Protein AF-A0A952H9Z5-F1 (afdb_monomer_lite)

Radius of gyration: 20.67 Å; chains: 1; bounding box: 43×43×56 Å

Foldseek 3Di:
DPPADPVNVVVVVVVVVVCCVVVVDPPVNVVVVVVVVVVVVVVDDDQPDPDDPPDDDDDPDDDDDDDPDDPVNLVSLLVPKDAAPLNVVLCQVAFLHEAEEEEEDEDDDPPDPPQDWALRNLCVVCVPPPLSVSVVVYHYDYDYPPDDLDDDDDPQGAYEYEYEQLVVDPSSVSSQVVCVVPYVHYAADYAYDADPVCPRHNMYSNHTHSSSSSSVSVSRNDHD

Secondary structure (DSSP, 8-state):
-----HHHHHHHHHHHHHHHHTTSS-HHHHHHHHHHHHHHHHHS---S------------SPPPSS----HHHHHHHHHT-EE-HHHHHHHHHHTTS--EEEEE-----TTS-----HHHHHHHH-TTSHHHHHHHTS-EEEE-TTS-S-----TT--EEEEESSGGG-HHHHHHHHHHHHH-S-EEEEE-S---TT-TT-SEE-S---HHHHHHHHHHHH---

Structure (mmCIF, N/CA/C/O backbone):
data_AF-A0A952H9Z5-F1
#
_entry.id   AF-A0A952H9Z5-F1
#
loop_
_atom_site.group_PDB
_atom_site.id
_atom_site.type_symbol
_atom_site.label_atom_id
_atom_site.label_alt_id
_atom_site.label_comp_id
_atom_site.label_asym_id
_atom_site.label_entity_id
_atom_site.label_seq_id
_atom_site.pdbx_PDB_ins_code
_atom_site.Cartn_x
_atom_site.Cartn_y
_atom_site.Cartn_z
_atom_site.occupancy
_atom_site.B_iso_or_equiv
_atom_site.auth_seq_id
_atom_site.auth_comp_id
_atom_site.auth_asym_id
_atom_site.auth_atom_id
_atom_site.pdbx_PDB_model_num
ATOM 1 N N . GLY A 1 1 ? 12.395 6.171 -13.578 1.00 42.59 1 GLY A N 1
ATOM 2 C CA . GLY A 1 1 ? 13.050 5.310 -14.578 1.00 42.59 1 GLY A CA 1
ATOM 3 C C . GLY A 1 1 ? 13.867 4.270 -13.851 1.00 42.59 1 GLY A C 1
ATOM 4 O O . GLY A 1 1 ? 14.106 4.437 -12.664 1.00 42.59 1 GLY A O 1
ATOM 5 N N . THR A 1 2 ? 14.256 3.186 -14.515 1.00 39.19 2 THR A N 1
ATOM 6 C CA . THR A 1 2 ? 15.362 2.355 -14.020 1.00 39.19 2 THR A CA 1
ATOM 7 C C . THR A 1 2 ? 16.602 3.246 -14.053 1.00 39.19 2 THR A C 1
ATOM 9 O O . THR A 1 2 ? 16.907 3.723 -15.143 1.00 39.19 2 THR A O 1
ATOM 12 N N . ASP A 1 3 ? 17.238 3.536 -12.915 1.00 45.31 3 ASP A N 1
ATOM 13 C CA . ASP A 1 3 ? 18.471 4.346 -12.797 1.00 45.31 3 ASP A CA 1
ATOM 14 C C . ASP A 1 3 ? 19.661 3.674 -13.512 1.00 45.31 3 ASP A C 1
ATOM 16 O O . ASP A 1 3 ? 20.659 3.301 -12.903 1.00 45.31 3 ASP A O 1
ATOM 20 N N . ASN A 1 4 ? 19.534 3.447 -14.817 1.00 59.84 4 ASN A N 1
ATOM 21 C CA . ASN A 1 4 ? 20.576 2.881 -15.646 1.00 59.84 4 ASN A CA 1
ATOM 22 C C . ASN A 1 4 ? 21.388 4.031 -16.231 1.00 59.84 4 ASN A C 1
ATOM 24 O O . ASN A 1 4 ? 20.836 4.895 -16.910 1.00 59.84 4 ASN A O 1
ATOM 28 N N . THR A 1 5 ? 22.693 4.018 -15.988 1.00 69.12 5 THR A N 1
ATOM 29 C CA . THR A 1 5 ? 23.634 4.932 -16.636 1.00 69.12 5 THR A CA 1
ATOM 30 C C . THR A 1 5 ? 23.743 4.622 -18.133 1.00 69.12 5 THR A C 1
ATOM 32 O O . THR A 1 5 ? 23.446 3.505 -18.573 1.00 69.12 5 THR A O 1
ATOM 35 N N . ASP A 1 6 ? 24.229 5.577 -18.928 1.00 68.94 6 ASP A N 1
ATOM 36 C CA . ASP A 1 6 ? 24.459 5.385 -20.370 1.00 68.94 6 ASP A CA 1
ATOM 37 C C . ASP A 1 6 ? 25.376 4.185 -20.659 1.00 68.94 6 ASP A C 1
ATOM 39 O O . ASP A 1 6 ? 25.179 3.443 -21.621 1.00 68.94 6 ASP A O 1
ATOM 43 N N . GLU A 1 7 ? 26.336 3.920 -19.771 1.00 65.75 7 GLU A N 1
ATOM 44 C CA . GLU A 1 7 ? 27.219 2.753 -19.854 1.00 65.75 7 GLU A CA 1
ATOM 45 C C . GLU A 1 7 ? 26.470 1.430 -19.624 1.00 65.75 7 GLU A C 1
ATOM 47 O O . GLU A 1 7 ? 26.742 0.421 -20.287 1.00 65.75 7 GLU A O 1
ATOM 52 N N . GLN A 1 8 ? 25.496 1.413 -18.712 1.00 64.81 8 GLN A N 1
ATOM 53 C CA . GLN A 1 8 ? 24.655 0.241 -18.461 1.00 6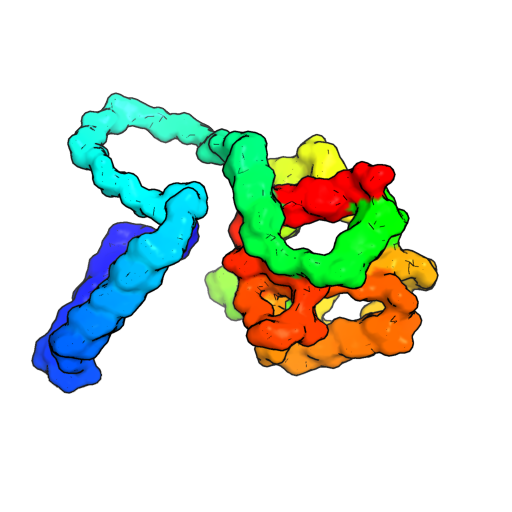4.81 8 GLN A CA 1
ATOM 54 C C . GLN A 1 8 ? 23.697 -0.012 -19.630 1.00 64.81 8 GLN A C 1
ATOM 56 O O . GLN A 1 8 ? 23.519 -1.164 -20.034 1.00 64.81 8 GLN A O 1
ATOM 61 N N . LEU A 1 9 ? 23.146 1.045 -20.232 1.00 73.81 9 LEU A N 1
ATOM 62 C CA . LEU A 1 9 ? 22.348 0.950 -21.458 1.00 73.81 9 LEU A CA 1
ATOM 63 C C . LEU A 1 9 ? 23.183 0.420 -22.630 1.00 73.81 9 LEU A C 1
ATOM 65 O O . LEU A 1 9 ? 22.788 -0.562 -23.261 1.00 73.81 9 LEU A O 1
ATOM 69 N N . ALA A 1 10 ? 24.384 0.961 -22.844 1.00 77.56 10 ALA A N 1
ATOM 70 C CA . ALA A 1 10 ? 25.308 0.472 -23.866 1.00 77.56 10 ALA A CA 1
ATOM 71 C C . ALA A 1 10 ? 25.688 -1.003 -23.642 1.00 77.56 10 ALA A C 1
ATOM 73 O O . ALA A 1 10 ? 25.819 -1.781 -24.589 1.00 77.56 10 ALA A O 1
ATOM 74 N N . THR A 1 11 ? 25.822 -1.431 -22.384 1.00 80.50 11 THR A N 1
ATOM 75 C CA . THR A 1 11 ? 26.085 -2.837 -22.041 1.00 80.50 11 THR A CA 1
ATOM 76 C C . THR A 1 11 ? 24.925 -3.747 -22.454 1.00 80.50 11 THR A C 1
ATOM 78 O O . THR A 1 11 ? 25.150 -4.818 -23.027 1.00 80.50 11 THR A O 1
ATOM 81 N N . ILE A 1 12 ? 23.684 -3.319 -22.213 1.00 82.69 12 ILE A N 1
ATOM 82 C CA . ILE A 1 12 ? 22.478 -4.055 -22.614 1.00 82.69 12 ILE A CA 1
ATOM 83 C C . ILE A 1 12 ? 22.383 -4.143 -24.144 1.00 82.69 12 ILE A C 1
ATOM 85 O O . ILE A 1 12 ? 22.159 -5.230 -24.684 1.00 82.69 12 ILE A O 1
ATOM 89 N N . GLU A 1 13 ? 22.605 -3.035 -24.853 1.00 85.06 13 GLU A N 1
ATOM 90 C CA . GLU A 1 13 ? 22.594 -2.997 -26.320 1.00 85.06 13 GLU A CA 1
ATOM 91 C C . GLU A 1 13 ? 23.645 -3.934 -26.924 1.00 85.06 13 GLU A C 1
ATOM 93 O O . GLU A 1 13 ? 23.333 -4.762 -27.788 1.00 85.06 13 GLU A O 1
ATOM 98 N N . ASN A 1 14 ? 24.873 -3.882 -26.402 1.00 87.44 14 ASN A N 1
ATOM 99 C CA . ASN A 1 14 ? 25.966 -4.752 -26.828 1.00 87.44 14 ASN A CA 1
ATOM 100 C C . ASN A 1 14 ? 25.656 -6.234 -26.576 1.00 87.44 14 ASN A C 1
ATOM 102 O O . ASN A 1 14 ? 25.938 -7.084 -27.427 1.00 87.44 14 ASN A O 1
ATOM 106 N N . ALA A 1 15 ? 25.029 -6.567 -25.445 1.00 88.38 15 ALA A N 1
ATOM 107 C CA . ALA A 1 15 ? 24.626 -7.937 -25.138 1.00 88.38 15 ALA A CA 1
ATOM 108 C C . ALA A 1 15 ? 23.565 -8.466 -26.122 1.00 88.38 15 ALA A C 1
ATOM 110 O O . ALA A 1 15 ? 23.645 -9.621 -26.564 1.00 88.38 15 ALA A O 1
ATOM 111 N N . ILE A 1 16 ? 22.601 -7.626 -26.514 1.00 85.12 16 ILE A N 1
ATOM 112 C CA . ILE A 1 16 ? 21.580 -7.965 -27.516 1.00 85.12 16 ILE A CA 1
ATOM 113 C C . ILE A 1 16 ? 22.226 -8.148 -28.896 1.00 85.12 16 ILE A C 1
ATOM 115 O O . ILE A 1 16 ? 21.967 -9.155 -29.563 1.00 85.12 16 ILE A O 1
ATOM 119 N N . ALA A 1 17 ? 23.116 -7.239 -29.302 1.00 88.31 17 ALA A N 1
ATOM 120 C CA . ALA A 1 17 ? 23.852 -7.341 -30.561 1.00 88.31 17 ALA A CA 1
ATOM 121 C C . ALA A 1 17 ? 24.690 -8.631 -30.625 1.00 88.31 17 ALA A C 1
ATOM 123 O O . ALA A 1 17 ? 24.632 -9.373 -31.609 1.00 88.31 17 ALA A O 1
ATOM 124 N N . ALA A 1 18 ? 25.393 -8.976 -29.544 1.00 87.50 18 ALA A N 1
ATOM 125 C CA . ALA A 1 18 ? 26.156 -10.217 -29.446 1.00 87.50 18 ALA A CA 1
ATOM 126 C C . ALA A 1 18 ? 25.260 -11.470 -29.512 1.00 87.50 18 ALA A C 1
ATOM 128 O O . ALA A 1 18 ? 25.633 -12.476 -30.127 1.00 87.50 18 ALA A O 1
ATOM 129 N N . ALA A 1 19 ? 24.064 -11.439 -28.915 1.00 86.50 19 ALA A N 1
ATOM 130 C CA . ALA A 1 19 ? 23.095 -12.535 -28.995 1.00 86.50 19 ALA A CA 1
ATOM 131 C C . ALA A 1 19 ? 22.555 -12.748 -30.419 1.00 86.50 19 ALA A C 1
ATOM 133 O O . ALA A 1 19 ? 22.334 -13.894 -30.823 1.00 86.50 19 ALA A O 1
ATOM 134 N N . ILE A 1 20 ? 22.403 -11.668 -31.189 1.00 89.81 20 ILE A N 1
ATOM 135 C CA . ILE A 1 20 ? 22.019 -11.721 -32.603 1.00 89.81 20 ILE A CA 1
ATOM 136 C C . ILE A 1 20 ? 23.153 -12.300 -33.452 1.00 89.81 20 ILE A C 1
ATOM 138 O O . ILE A 1 20 ? 22.939 -13.265 -34.188 1.00 89.81 20 ILE A O 1
ATOM 142 N N . THR A 1 21 ? 24.371 -11.775 -33.304 1.00 90.38 21 THR A N 1
ATOM 143 C CA . THR A 1 21 ? 25.551 -12.243 -34.051 1.00 90.38 21 THR A CA 1
ATOM 144 C C . THR A 1 21 ? 25.839 -13.721 -33.784 1.00 90.38 21 THR A C 1
ATOM 146 O O . THR A 1 21 ? 26.117 -14.482 -34.708 1.00 90.38 21 THR A O 1
ATOM 149 N N . SER A 1 22 ? 25.686 -14.162 -32.532 1.00 89.25 22 SER A N 1
ATOM 150 C CA . SER A 1 22 ? 25.839 -15.572 -32.138 1.00 89.25 22 SER A CA 1
ATOM 151 C C . SER A 1 22 ? 24.618 -16.455 -32.437 1.00 89.25 22 SER A C 1
ATOM 153 O O . SER A 1 22 ? 24.604 -17.620 -32.048 1.00 89.25 22 SER A O 1
ATOM 155 N N . ARG A 1 23 ? 23.591 -15.930 -33.124 1.00 88.56 23 ARG A N 1
ATOM 156 C CA . ARG A 1 23 ? 22.342 -16.627 -33.501 1.00 88.56 23 ARG A CA 1
ATOM 157 C C . ARG A 1 23 ? 21.538 -17.223 -32.339 1.00 88.56 23 ARG A C 1
ATOM 159 O O . ARG A 1 23 ? 20.622 -18.009 -32.571 1.00 88.56 23 ARG A O 1
ATOM 166 N N . ARG A 1 24 ? 21.818 -16.823 -31.097 1.00 88.88 24 ARG A N 1
ATOM 167 C CA . ARG A 1 24 ? 21.004 -17.177 -29.921 1.00 88.88 24 ARG A CA 1
ATOM 168 C C . ARG A 1 24 ? 19.688 -16.402 -29.884 1.00 88.88 24 ARG A C 1
ATOM 170 O O . ARG A 1 24 ? 18.735 -16.847 -29.253 1.00 88.88 24 ARG A O 1
ATOM 177 N N . LEU A 1 25 ? 19.627 -15.262 -30.575 1.00 84.06 25 LEU A N 1
ATOM 178 C CA . LEU A 1 25 ? 18.434 -14.437 -30.719 1.00 84.06 25 LEU A CA 1
ATOM 179 C C . LEU A 1 25 ? 18.209 -14.087 -32.192 1.00 84.06 25 LEU A C 1
ATOM 181 O O . LEU A 1 25 ? 19.064 -13.485 -32.835 1.00 84.06 25 LEU A O 1
ATOM 185 N N . ALA A 1 26 ? 17.052 -14.451 -32.745 1.00 89.88 26 ALA A N 1
ATOM 186 C CA . ALA A 1 26 ? 16.727 -14.093 -34.123 1.00 89.88 26 ALA A CA 1
ATOM 187 C C . ALA A 1 26 ? 16.406 -12.584 -34.235 1.00 89.88 26 ALA A C 1
ATOM 189 O O . ALA A 1 26 ? 15.594 -12.092 -33.447 1.00 89.88 26 ALA A O 1
ATOM 190 N N . PRO A 1 27 ? 16.919 -11.856 -35.247 1.00 83.75 27 PRO A N 1
ATOM 191 C CA . PRO A 1 27 ? 16.600 -10.436 -35.452 1.00 83.75 27 PRO A CA 1
ATOM 192 C C . PRO A 1 27 ? 15.091 -10.155 -35.519 1.00 83.75 27 PRO A C 1
ATOM 194 O O . PRO A 1 27 ? 14.588 -9.211 -34.911 1.00 83.75 27 PRO A O 1
ATOM 197 N N . ALA A 1 28 ? 14.340 -11.040 -36.184 1.00 85.38 28 ALA A N 1
ATOM 198 C CA . ALA A 1 28 ? 12.887 -10.937 -36.310 1.00 85.38 28 ALA A CA 1
ATOM 199 C C . ALA A 1 28 ? 12.157 -10.980 -34.953 1.00 85.38 28 ALA A C 1
ATOM 201 O O . ALA A 1 28 ? 11.100 -10.371 -34.796 1.00 85.38 28 ALA A O 1
ATOM 202 N N . ARG A 1 29 ? 12.724 -11.661 -33.946 1.00 86.38 29 ARG A N 1
ATOM 203 C CA . ARG A 1 29 ? 12.153 -11.727 -32.592 1.00 86.38 29 ARG A CA 1
ATOM 204 C C . ARG A 1 29 ? 12.272 -10.398 -31.852 1.00 86.38 29 ARG A C 1
ATOM 206 O O . ARG A 1 29 ? 11.335 -10.053 -31.133 1.00 86.38 29 ARG A O 1
ATOM 213 N N . VAL A 1 30 ? 13.371 -9.670 -32.052 1.00 87.12 30 VAL A N 1
ATOM 214 C CA . VAL A 1 30 ? 13.581 -8.326 -31.488 1.00 87.12 30 VAL A CA 1
ATOM 215 C C . VAL A 1 30 ? 12.659 -7.322 -32.170 1.00 87.12 30 VAL A C 1
ATOM 217 O O . VAL A 1 30 ? 11.939 -6.604 -31.484 1.00 87.12 30 VAL A O 1
ATOM 220 N N . ALA A 1 31 ? 12.581 -7.350 -33.504 1.00 82.94 31 ALA A N 1
ATOM 221 C CA . ALA A 1 31 ? 11.676 -6.487 -34.263 1.00 82.94 31 ALA A CA 1
ATOM 222 C C . ALA A 1 31 ? 10.206 -6.688 -33.852 1.00 82.94 31 ALA A C 1
ATOM 224 O O . ALA A 1 31 ? 9.510 -5.723 -33.552 1.00 82.94 31 ALA A O 1
ATOM 225 N N . ALA A 1 32 ? 9.749 -7.939 -33.736 1.00 78.62 32 ALA A N 1
ATOM 226 C CA . ALA A 1 32 ? 8.389 -8.242 -33.287 1.00 78.62 32 ALA A CA 1
ATOM 227 C C . ALA A 1 32 ? 8.121 -7.793 -31.839 1.00 78.62 32 ALA A C 1
ATOM 229 O O . ALA A 1 32 ? 7.011 -7.368 -31.512 1.00 78.62 32 ALA A O 1
ATOM 230 N N . ALA A 1 33 ? 9.114 -7.885 -30.948 1.00 79.38 33 ALA A N 1
ATOM 231 C CA . ALA A 1 33 ? 8.995 -7.349 -29.595 1.00 79.38 33 ALA A CA 1
ATOM 232 C C . ALA A 1 33 ? 8.869 -5.817 -29.614 1.00 79.38 33 ALA A C 1
ATOM 234 O O . ALA A 1 33 ? 7.929 -5.295 -29.017 1.00 79.38 33 ALA A O 1
ATOM 235 N N . ALA A 1 34 ? 9.728 -5.126 -30.368 1.00 83.62 34 ALA A N 1
ATOM 236 C CA . ALA A 1 34 ? 9.687 -3.675 -30.527 1.00 83.62 34 ALA A CA 1
ATOM 237 C C . ALA A 1 34 ? 8.346 -3.197 -31.102 1.00 83.62 34 ALA A C 1
ATOM 239 O O . ALA A 1 34 ? 7.742 -2.275 -30.561 1.00 83.62 34 ALA A O 1
ATOM 240 N N . THR A 1 35 ? 7.818 -3.864 -32.136 1.00 85.88 35 THR A N 1
ATOM 241 C CA . THR A 1 35 ? 6.497 -3.543 -32.695 1.00 85.88 35 THR A CA 1
ATOM 242 C C . THR A 1 35 ? 5.395 -3.659 -31.647 1.00 85.88 35 THR A C 1
ATOM 244 O O . THR A 1 35 ? 4.585 -2.748 -31.530 1.00 85.88 35 THR A O 1
ATOM 247 N N . ARG A 1 36 ? 5.366 -4.736 -30.850 1.00 82.12 36 ARG A N 1
ATOM 248 C CA . ARG A 1 36 ? 4.344 -4.904 -29.802 1.00 82.12 36 ARG A CA 1
ATOM 249 C C . ARG A 1 36 ? 4.432 -3.819 -28.730 1.00 82.12 36 ARG A C 1
ATOM 251 O O . ARG A 1 36 ? 3.396 -3.293 -28.340 1.00 82.12 36 ARG A O 1
ATOM 258 N N . VAL A 1 37 ? 5.643 -3.460 -28.299 1.00 77.69 37 VAL A N 1
ATOM 259 C CA . VAL A 1 37 ? 5.865 -2.383 -27.318 1.00 77.69 37 VAL A CA 1
ATOM 260 C C . VAL A 1 37 ? 5.422 -1.033 -27.881 1.00 77.69 37 VAL A C 1
ATOM 262 O O . VAL A 1 37 ? 4.702 -0.304 -27.210 1.00 77.69 37 VAL A O 1
ATOM 265 N N . LEU A 1 38 ? 5.772 -0.721 -29.131 1.00 77.25 38 LEU A N 1
ATOM 266 C CA . LEU A 1 38 ? 5.350 0.518 -29.789 1.00 77.25 38 LEU A CA 1
ATOM 267 C C . LEU A 1 38 ? 3.833 0.576 -29.999 1.00 77.25 38 LEU A C 1
ATOM 269 O O . LEU A 1 38 ? 3.233 1.633 -29.825 1.00 77.25 38 LEU A O 1
ATOM 273 N N . THR A 1 39 ? 3.198 -0.541 -30.354 1.00 80.56 39 THR A N 1
ATOM 274 C CA . THR A 1 39 ? 1.737 -0.628 -30.465 1.00 80.56 39 THR A CA 1
ATOM 275 C C . THR A 1 39 ? 1.066 -0.415 -29.112 1.00 80.56 39 THR A C 1
ATOM 277 O O . THR A 1 39 ? 0.111 0.352 -29.036 1.00 80.56 39 THR A O 1
ATOM 280 N N . LEU A 1 40 ? 1.589 -1.027 -28.045 1.00 76.31 40 LEU A N 1
ATOM 281 C CA . LEU A 1 40 ? 1.095 -0.815 -26.686 1.00 76.31 40 LEU A CA 1
ATOM 282 C C . LEU A 1 40 ? 1.242 0.655 -26.274 1.00 76.31 40 LEU A C 1
ATOM 284 O O . LEU A 1 40 ? 0.257 1.270 -25.876 1.00 76.31 40 LEU A O 1
ATOM 288 N N . ALA A 1 41 ? 2.425 1.244 -26.464 1.00 68.44 41 ALA A N 1
ATOM 289 C CA . ALA A 1 41 ? 2.694 2.648 -26.155 1.00 68.44 41 ALA A CA 1
ATOM 290 C C . ALA A 1 41 ? 1.744 3.607 -26.892 1.00 68.44 41 ALA A C 1
ATOM 292 O O . ALA A 1 41 ? 1.303 4.594 -26.319 1.00 68.44 41 ALA A O 1
ATOM 293 N N . ARG A 1 42 ? 1.380 3.298 -28.144 1.00 78.00 42 ARG A N 1
ATOM 294 C CA . ARG A 1 42 ? 0.405 4.077 -28.931 1.00 78.00 42 ARG A CA 1
ATOM 295 C C . ARG A 1 42 ? -1.046 3.881 -28.486 1.00 78.00 42 ARG A C 1
ATOM 297 O O . ARG A 1 42 ? -1.873 4.740 -28.766 1.00 78.00 42 ARG A O 1
ATOM 304 N N . SER A 1 43 ? -1.366 2.746 -27.866 1.00 69.06 43 SER A N 1
ATOM 305 C CA . SER A 1 43 ? -2.718 2.432 -27.382 1.00 69.06 43 SER A CA 1
ATOM 306 C C . SER A 1 43 ? -3.019 3.005 -25.995 1.00 69.06 43 SER A C 1
ATOM 308 O O . SER A 1 43 ? -4.182 3.091 -25.608 1.00 69.06 43 SER A O 1
ATOM 310 N N . LEU A 1 44 ? -1.982 3.405 -25.258 1.00 69.62 44 LEU A N 1
ATOM 311 C CA . LEU A 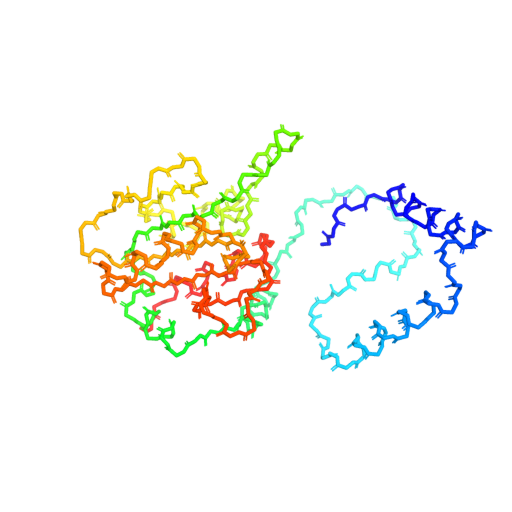1 44 ? -2.105 4.051 -23.960 1.00 69.62 44 LEU A CA 1
ATOM 312 C C . LEU A 1 44 ? -2.331 5.554 -24.167 1.00 69.62 44 LEU A C 1
ATOM 314 O O . LEU A 1 44 ? -1.649 6.196 -24.964 1.00 69.62 44 LEU A O 1
ATOM 318 N N . THR A 1 45 ? -3.295 6.133 -23.448 1.00 52.00 45 THR A N 1
ATOM 319 C CA . THR A 1 45 ? -3.400 7.594 -23.320 1.00 52.00 45 THR A CA 1
ATOM 320 C C . THR A 1 45 ? -2.096 8.102 -22.699 1.00 52.00 45 THR A C 1
ATOM 322 O O . THR A 1 45 ? -1.633 7.453 -21.762 1.00 52.00 45 THR A O 1
ATOM 325 N N . PRO A 1 46 ? -1.480 9.201 -23.181 1.00 47.53 46 PRO A N 1
ATOM 326 C CA . PRO A 1 46 ? -0.243 9.710 -22.599 1.00 47.53 46 PRO A CA 1
ATOM 327 C C . PRO A 1 46 ? -0.463 10.064 -21.125 1.00 47.53 46 PRO A C 1
ATOM 329 O O . PRO A 1 46 ? -0.979 11.122 -20.777 1.00 47.53 46 PRO A O 1
ATOM 332 N N . THR A 1 47 ? -0.105 9.127 -20.256 1.00 45.25 47 THR A N 1
ATOM 333 C CA . THR A 1 47 ? 0.175 9.344 -18.845 1.00 45.25 47 THR A CA 1
ATOM 334 C C . THR A 1 47 ? 1.564 9.948 -18.733 1.00 45.25 47 THR A C 1
ATOM 336 O O . THR A 1 47 ? 2.445 9.626 -19.530 1.00 45.25 47 THR A O 1
ATOM 339 N N . ILE A 1 48 ? 1.702 10.851 -17.766 1.00 44.41 48 ILE A N 1
ATOM 340 C CA . ILE A 1 48 ? 2.839 11.743 -17.533 1.00 44.41 48 ILE A CA 1
ATOM 341 C C . ILE A 1 48 ? 4.177 11.074 -17.866 1.00 44.41 48 ILE A C 1
ATOM 343 O O . ILE A 1 48 ? 4.568 10.077 -17.264 1.00 44.41 48 ILE A O 1
ATOM 347 N N . ASP A 1 49 ? 4.794 11.658 -18.890 1.00 39.97 49 ASP A N 1
ATOM 348 C CA . ASP A 1 49 ? 6.181 11.588 -19.327 1.00 39.97 49 ASP A CA 1
ATOM 349 C C . ASP A 1 49 ? 6.917 10.249 -19.134 1.00 39.97 49 ASP A C 1
ATOM 351 O O . ASP A 1 49 ? 7.645 10.004 -18.171 1.00 39.97 49 ASP A O 1
ATOM 355 N N . SER A 1 50 ? 6.810 9.389 -20.149 1.00 37.03 50 SER A N 1
ATOM 356 C CA . SER A 1 50 ? 7.940 8.529 -20.502 1.00 37.03 50 SER A CA 1
ATOM 357 C C . SER A 1 50 ? 9.059 9.443 -20.990 1.00 37.03 50 SER A C 1
ATOM 359 O O . SER A 1 50 ? 9.092 9.759 -22.176 1.00 37.03 50 SER A O 1
ATOM 361 N N . SER A 1 51 ? 9.915 9.882 -20.064 1.00 38.06 51 SER A N 1
ATOM 362 C CA . SER A 1 51 ? 11.042 10.792 -20.279 1.00 38.06 51 SER A CA 1
ATOM 363 C C . SER A 1 51 ? 11.771 10.499 -21.593 1.00 38.06 51 SER A C 1
ATOM 365 O O . SER A 1 51 ? 12.632 9.617 -21.669 1.00 38.06 51 SER A O 1
ATOM 367 N N . LYS A 1 52 ? 11.408 11.245 -22.636 1.00 33.03 52 LYS A N 1
ATOM 368 C CA . LYS A 1 52 ? 12.221 11.424 -23.829 1.00 33.03 52 LYS A CA 1
ATOM 369 C C . LYS A 1 52 ? 13.051 12.673 -23.607 1.00 33.03 52 LYS A C 1
ATOM 371 O O . LYS A 1 52 ? 12.576 13.783 -23.825 1.00 33.03 52 LYS A O 1
ATOM 376 N N . SER A 1 53 ? 14.293 12.477 -23.198 1.00 33.34 53 SER A N 1
ATOM 377 C CA . SER A 1 53 ? 15.327 13.499 -23.313 1.00 33.34 53 SER A CA 1
ATOM 378 C C . SER A 1 53 ? 15.759 13.580 -24.780 1.00 33.34 53 SER A C 1
ATOM 380 O O . SER A 1 53 ? 16.806 13.066 -25.146 1.00 33.34 53 SER A O 1
ATOM 382 N N . ASP A 1 54 ? 14.927 14.176 -25.631 1.00 32.00 54 ASP A N 1
ATOM 383 C CA . ASP A 1 54 ? 15.330 14.603 -26.974 1.00 32.00 54 ASP A CA 1
ATOM 384 C C . ASP A 1 54 ? 15.465 16.130 -26.968 1.00 32.00 54 ASP A C 1
ATOM 386 O O . ASP A 1 54 ? 14.529 16.848 -27.313 1.00 32.00 54 ASP A O 1
ATOM 390 N N . SER A 1 55 ? 16.640 16.627 -26.576 1.00 31.38 55 SER A N 1
ATOM 391 C CA . SER A 1 55 ? 17.205 17.850 -27.159 1.00 31.38 55 SER A CA 1
ATOM 392 C C . SER A 1 55 ? 18.685 17.991 -26.800 1.00 31.38 55 SER A C 1
ATOM 394 O O . SER A 1 55 ? 19.038 18.417 -25.701 1.00 31.38 55 SER A O 1
ATOM 396 N N . ASP A 1 56 ? 19.532 17.669 -27.777 1.00 33.00 56 ASP A N 1
ATOM 397 C CA . ASP A 1 56 ? 20.912 18.133 -27.908 1.00 33.00 56 ASP A CA 1
ATOM 398 C C . ASP A 1 56 ? 20.976 19.664 -27.775 1.00 33.00 56 ASP A C 1
ATOM 400 O O . ASP A 1 56 ? 20.644 20.401 -28.706 1.00 33.00 56 ASP A O 1
ATOM 404 N N . THR A 1 57 ? 21.424 20.176 -26.629 1.00 27.92 57 THR A N 1
ATOM 405 C CA . THR A 1 57 ? 22.129 21.466 -26.546 1.00 27.92 57 THR A CA 1
ATOM 406 C C . THR A 1 57 ? 22.995 21.474 -25.281 1.00 27.92 57 THR A C 1
ATOM 408 O O . THR A 1 57 ? 22.449 21.307 -24.190 1.00 27.92 57 THR A O 1
ATOM 411 N N . PRO A 1 58 ? 24.324 21.676 -25.359 1.00 29.72 58 PRO A N 1
ATOM 412 C CA . PRO A 1 58 ? 25.151 21.788 -24.163 1.00 29.72 58 PRO A CA 1
ATOM 413 C C . PRO A 1 58 ? 24.855 23.130 -23.486 1.00 29.72 58 PRO A C 1
ATOM 415 O O . PRO A 1 58 ? 25.255 24.182 -23.983 1.00 29.72 58 PRO A O 1
ATOM 418 N N . SER A 1 59 ? 24.130 23.109 -22.367 1.00 30.12 59 SER A N 1
ATOM 419 C CA . SER A 1 59 ? 24.048 24.263 -21.474 1.00 30.12 59 SER A CA 1
ATOM 420 C C . SER A 1 59 ? 25.045 24.062 -20.340 1.00 30.12 59 SER A C 1
ATOM 422 O O . SER A 1 59 ? 24.811 23.316 -19.394 1.00 30.12 59 SER A O 1
ATOM 424 N N . GLU A 1 60 ? 26.193 24.723 -20.472 1.00 3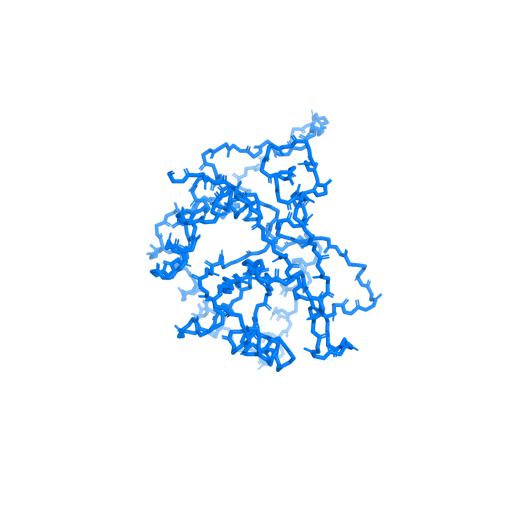2.16 60 GLU A N 1
ATOM 425 C CA . GLU A 1 60 ? 27.072 25.037 -19.354 1.00 32.16 60 GLU A CA 1
ATOM 426 C C . GLU A 1 60 ? 26.308 25.964 -18.402 1.00 32.16 60 GLU A C 1
ATOM 428 O O . GLU A 1 60 ? 26.245 27.166 -18.638 1.00 32.16 60 GLU A O 1
ATOM 433 N N . ASN A 1 61 ? 25.669 25.411 -17.370 1.00 33.41 61 ASN A N 1
ATOM 434 C CA . ASN A 1 61 ? 25.405 26.083 -16.097 1.00 33.41 61 ASN A CA 1
ATOM 435 C C . ASN A 1 61 ? 24.899 25.062 -15.074 1.00 33.41 61 ASN A C 1
ATOM 437 O O . ASN A 1 61 ? 24.075 24.207 -15.383 1.00 33.41 61 ASN A O 1
ATOM 441 N N . GLY A 1 62 ? 25.463 25.141 -13.868 1.00 31.52 62 GLY A N 1
ATOM 442 C CA . GLY A 1 62 ? 25.343 24.150 -12.804 1.00 31.52 62 GLY A CA 1
ATOM 443 C C . GLY A 1 62 ? 23.914 23.725 -12.467 1.00 31.52 62 GLY A C 1
ATOM 444 O O . GLY A 1 62 ? 22.979 24.521 -12.481 1.00 31.52 62 GLY A O 1
ATOM 445 N N . LEU A 1 63 ? 23.798 22.441 -12.136 1.00 30.70 63 LEU A N 1
ATOM 446 C CA . LEU A 1 63 ? 22.597 21.778 -11.637 1.00 30.70 63 LEU A CA 1
ATOM 447 C C . LEU A 1 63 ? 21.988 22.554 -10.453 1.00 30.70 63 LEU A C 1
ATOM 449 O O . LEU A 1 63 ? 22.685 22.733 -9.450 1.00 30.70 63 LEU A O 1
ATOM 453 N N . PRO A 1 64 ? 20.703 22.946 -10.501 1.00 35.69 64 PRO A N 1
ATOM 454 C CA . PRO A 1 64 ? 19.925 23.177 -9.302 1.00 35.69 64 PRO A CA 1
ATOM 455 C C . PRO A 1 64 ? 19.209 21.892 -8.857 1.00 35.69 64 PRO A C 1
ATOM 457 O O . PRO A 1 64 ? 18.785 21.064 -9.662 1.00 35.69 64 PRO A O 1
ATOM 460 N N . GLU A 1 65 ? 19.134 21.799 -7.536 1.00 39.41 65 GLU A N 1
ATOM 461 C CA . GLU A 1 65 ? 18.329 20.979 -6.630 1.00 39.41 65 GLU A CA 1
ATOM 462 C C . GLU A 1 65 ? 17.022 20.368 -7.170 1.00 39.41 65 GLU A C 1
ATOM 464 O O . GLU A 1 65 ? 16.289 20.983 -7.937 1.00 39.41 65 GLU A O 1
ATOM 469 N N . GLU A 1 66 ? 16.744 19.156 -6.666 1.00 40.00 66 GLU A N 1
ATOM 470 C CA . GLU A 1 66 ? 15.427 18.535 -6.461 1.00 40.00 66 GLU A CA 1
ATOM 471 C C . GLU A 1 66 ? 14.350 18.856 -7.504 1.00 40.00 66 GLU A C 1
ATOM 473 O O . GLU A 1 66 ? 13.682 19.885 -7.453 1.00 40.00 66 GLU A O 1
ATOM 478 N N . ALA A 1 67 ? 14.110 17.903 -8.411 1.00 42.25 67 ALA A N 1
ATOM 479 C CA . ALA A 1 67 ? 12.965 17.925 -9.311 1.00 42.25 67 ALA A CA 1
ATOM 480 C C . ALA A 1 67 ? 11.675 18.223 -8.525 1.00 42.25 67 ALA A C 1
ATOM 482 O O . ALA A 1 67 ? 11.153 17.366 -7.807 1.00 42.25 67 ALA A O 1
ATOM 483 N N . VAL A 1 68 ? 11.188 19.459 -8.651 1.00 46.31 68 VAL A N 1
ATOM 484 C CA . VAL A 1 68 ? 9.951 19.933 -8.035 1.00 46.31 68 VAL A CA 1
ATOM 485 C C . VAL A 1 68 ? 8.818 19.071 -8.578 1.00 46.31 68 VAL A C 1
ATOM 487 O O . VAL A 1 68 ? 8.413 19.206 -9.730 1.00 46.31 68 VAL A O 1
ATOM 490 N N . VAL A 1 69 ? 8.337 18.145 -7.752 1.00 57.34 69 VAL A N 1
ATOM 491 C CA . VAL A 1 69 ? 7.142 17.349 -8.031 1.00 57.34 69 VAL A CA 1
ATOM 492 C C . VAL A 1 69 ? 5.943 18.288 -7.986 1.00 57.34 69 VAL A C 1
ATOM 494 O O . VAL A 1 69 ? 5.635 18.847 -6.929 1.00 57.34 69 VAL A O 1
ATOM 497 N N . TRP A 1 70 ? 5.258 18.463 -9.114 1.00 62.19 70 TRP A N 1
ATOM 498 C CA . TRP A 1 70 ? 4.082 19.322 -9.179 1.00 62.19 70 TRP A CA 1
ATOM 499 C C . TRP A 1 70 ? 2.867 18.592 -8.601 1.00 62.19 70 TRP A C 1
ATOM 501 O O . TRP A 1 70 ? 2.682 17.392 -8.793 1.00 62.19 70 TRP A O 1
ATOM 511 N N . GLU A 1 71 ? 1.983 19.320 -7.919 1.00 61.84 71 GLU A N 1
ATOM 512 C CA . GLU A 1 71 ? 0.753 18.766 -7.326 1.00 61.84 71 GLU A CA 1
ATOM 513 C C . GLU A 1 71 ? -0.151 18.080 -8.377 1.00 61.84 71 GLU A C 1
ATOM 515 O O . GLU A 1 71 ? -0.815 17.077 -8.101 1.00 61.84 71 GLU A O 1
ATOM 520 N N . GLY A 1 72 ? -0.103 18.560 -9.627 1.00 59.72 72 GLY A N 1
ATOM 521 C CA . GLY A 1 72 ? -0.769 17.933 -10.772 1.00 59.72 72 GLY A CA 1
ATOM 522 C C . GLY A 1 72 ? -0.262 16.521 -11.091 1.00 59.72 72 GLY A C 1
ATOM 523 O O . GLY A 1 72 ? -1.066 15.666 -11.481 1.00 59.72 72 GLY A O 1
ATOM 524 N N . ASP A 1 73 ? 1.025 16.251 -10.863 1.00 78.06 73 ASP A N 1
ATOM 525 C CA . ASP A 1 73 ? 1.641 14.945 -11.110 1.00 78.06 73 ASP A CA 1
ATOM 526 C C . ASP A 1 73 ? 1.167 13.922 -10.077 1.00 78.06 73 ASP A C 1
ATOM 528 O O . ASP A 1 73 ? 0.804 12.796 -10.421 1.00 78.06 73 ASP A O 1
ATOM 532 N N . VAL A 1 74 ? 1.066 14.338 -8.813 1.00 86.06 74 VAL A N 1
ATOM 533 C CA . VAL A 1 74 ? 0.608 13.479 -7.714 1.00 86.06 74 VAL A CA 1
ATOM 534 C C . VAL A 1 74 ? -0.851 13.067 -7.912 1.00 86.06 74 VAL A C 1
ATOM 536 O O . VAL A 1 74 ? -1.190 11.883 -7.835 1.00 86.06 74 VAL A O 1
ATOM 539 N N . ALA A 1 75 ? -1.720 14.024 -8.253 1.00 84.88 75 ALA A N 1
ATOM 540 C CA . ALA A 1 75 ? -3.128 13.743 -8.515 1.00 84.88 75 ALA A CA 1
ATOM 541 C C . ALA A 1 75 ? -3.325 12.823 -9.731 1.00 84.88 75 ALA A C 1
ATOM 543 O O . ALA A 1 75 ? -4.250 12.008 -9.748 1.00 84.88 75 ALA A O 1
ATOM 544 N N . ALA A 1 76 ? -2.488 12.954 -10.764 1.00 85.56 76 ALA A N 1
ATOM 545 C CA . ALA A 1 76 ? -2.528 12.077 -11.928 1.00 85.56 76 ALA A CA 1
ATOM 546 C C . ALA A 1 76 ? -2.085 10.649 -11.601 1.00 85.56 76 ALA A C 1
ATOM 548 O O . ALA A 1 76 ? -2.757 9.708 -12.022 1.00 85.56 76 ALA A O 1
ATOM 549 N N . VAL A 1 77 ? -1.025 10.489 -10.806 1.00 91.19 77 VAL A N 1
ATOM 550 C CA . VAL A 1 77 ? -0.575 9.180 -10.319 1.00 91.19 77 VAL A CA 1
ATOM 551 C C . VAL A 1 77 ? -1.656 8.509 -9.473 1.00 91.19 77 VAL A C 1
ATOM 553 O O . VAL A 1 77 ? -1.982 7.351 -9.717 1.00 91.19 77 VAL A O 1
ATOM 556 N N . GLY A 1 78 ? -2.295 9.241 -8.556 1.00 90.44 78 GLY A N 1
ATOM 557 C CA . GLY A 1 78 ? -3.380 8.693 -7.734 1.00 90.44 78 GLY A CA 1
ATOM 558 C C . GLY A 1 78 ? -4.588 8.201 -8.546 1.00 90.44 78 GLY A C 1
ATOM 559 O O . GLY A 1 78 ? -5.231 7.228 -8.160 1.00 90.44 78 GLY A O 1
ATOM 560 N N . ARG A 1 79 ? -4.886 8.812 -9.705 1.00 92.75 79 ARG A N 1
ATOM 561 C CA . ARG A 1 79 ? -5.956 8.343 -10.613 1.00 92.75 79 ARG A CA 1
ATOM 562 C C . ARG A 1 79 ? -5.626 7.030 -11.326 1.00 92.75 79 ARG A C 1
ATOM 564 O O . ARG A 1 79 ? -6.544 6.397 -11.838 1.00 92.75 79 ARG A O 1
ATOM 571 N N . ALA A 1 80 ? -4.352 6.647 -11.391 1.00 93.50 80 ALA A N 1
ATOM 572 C CA . ALA A 1 80 ? -3.926 5.387 -11.994 1.00 93.50 80 ALA A CA 1
ATOM 573 C C . ALA A 1 80 ? -4.071 4.192 -11.039 1.00 93.50 80 ALA A C 1
ATOM 575 O O . ALA A 1 80 ? -3.902 3.051 -11.469 1.00 93.50 80 ALA A O 1
ATOM 576 N N . PHE A 1 81 ? -4.370 4.433 -9.759 1.00 97.94 81 PHE A N 1
ATOM 577 C CA . PHE A 1 81 ? -4.558 3.357 -8.796 1.00 97.94 81 PHE A CA 1
ATOM 578 C C . PHE A 1 81 ? -5.835 2.580 -9.099 1.00 97.94 81 PHE A C 1
ATOM 580 O O . PHE A 1 81 ? -6.897 3.153 -9.350 1.00 97.94 81 PHE A O 1
ATOM 587 N N . ASP A 1 82 ? -5.729 1.261 -9.016 1.00 98.12 82 ASP A N 1
ATOM 588 C CA . ASP A 1 82 ? -6.884 0.375 -8.985 1.00 98.12 82 ASP A CA 1
ATOM 589 C C . ASP A 1 82 ? -7.331 0.250 -7.525 1.00 98.12 82 ASP A C 1
ATOM 591 O O . ASP A 1 82 ? -6.560 -0.195 -6.676 1.00 98.12 82 ASP A O 1
ATOM 595 N N . VAL A 1 83 ? -8.537 0.733 -7.218 1.00 98.31 83 VAL A N 1
ATOM 596 C CA . VAL A 1 83 ? -9.058 0.868 -5.849 1.00 98.31 83 VAL A CA 1
ATOM 597 C C . VAL A 1 83 ? -10.387 0.130 -5.748 1.00 98.31 83 VAL A C 1
ATOM 599 O O . VAL A 1 83 ? -11.386 0.535 -6.361 1.00 98.31 83 VAL A O 1
ATOM 602 N N . SER A 1 84 ? -10.409 -0.929 -4.939 1.00 98.38 84 SER A N 1
ATOM 603 C CA . SER A 1 84 ? -11.584 -1.774 -4.736 1.00 98.38 84 SER A CA 1
ATOM 604 C C . SER A 1 84 ? -12.735 -1.024 -4.048 1.00 98.38 84 SER A C 1
ATOM 606 O O . SER A 1 84 ? -12.567 0.055 -3.472 1.00 98.38 84 SER A O 1
ATOM 608 N N . ALA A 1 85 ? -13.946 -1.587 -4.102 1.00 98.12 85 ALA A N 1
ATOM 609 C CA . ALA A 1 85 ? -15.093 -1.028 -3.381 1.00 98.12 85 ALA A CA 1
ATOM 610 C C . ALA A 1 85 ? -14.852 -1.011 -1.862 1.00 98.12 85 ALA A C 1
ATOM 612 O O . ALA A 1 85 ? -15.087 0.006 -1.215 1.00 98.12 85 ALA A O 1
ATOM 613 N N . TYR A 1 86 ? -14.298 -2.104 -1.333 1.00 97.88 86 TYR A N 1
ATOM 614 C CA . TYR A 1 86 ? -13.920 -2.219 0.071 1.00 97.88 86 TYR A CA 1
ATOM 615 C C . TYR A 1 86 ? -12.858 -1.183 0.466 1.00 97.88 86 TYR A C 1
ATOM 617 O O . TYR A 1 86 ? -12.979 -0.548 1.509 1.00 97.88 86 TYR A O 1
ATOM 625 N N . ALA A 1 87 ? -11.863 -0.920 -0.390 1.00 98.00 87 ALA A N 1
ATOM 626 C CA . ALA A 1 87 ? -10.871 0.119 -0.122 1.00 98.00 87 ALA A CA 1
ATOM 627 C C . ALA A 1 87 ? -11.499 1.512 0.013 1.00 98.00 87 ALA A C 1
ATOM 629 O O . ALA A 1 87 ? -11.104 2.282 0.884 1.00 98.00 87 ALA A O 1
ATOM 630 N N . LYS A 1 88 ? -12.500 1.839 -0.812 1.00 97.69 88 LYS A N 1
ATOM 631 C CA . LYS A 1 88 ? -13.213 3.125 -0.728 1.00 97.69 88 LYS A CA 1
ATOM 632 C C . LYS A 1 88 ? -13.994 3.263 0.577 1.00 97.69 88 LYS A C 1
ATOM 634 O O . LYS A 1 88 ? -13.962 4.331 1.177 1.00 97.69 88 LYS A O 1
ATOM 639 N N . GLU A 1 89 ? -14.668 2.200 1.008 1.00 97.31 89 GLU A N 1
ATOM 640 C CA . GLU A 1 89 ? -15.377 2.156 2.293 1.00 97.31 89 GLU A CA 1
ATOM 641 C C . GLU A 1 89 ? -14.400 2.320 3.460 1.00 97.31 89 GLU A C 1
ATOM 643 O O . GLU A 1 89 ? -14.560 3.221 4.283 1.00 97.31 89 GLU A O 1
ATOM 648 N N . TRP A 1 90 ? -13.313 1.544 3.456 1.00 97.19 90 TRP A N 1
ATOM 649 C CA . TRP A 1 90 ? -12.275 1.630 4.477 1.00 97.19 90 TRP A CA 1
ATOM 650 C C . TRP A 1 90 ? -11.682 3.040 4.571 1.00 97.19 90 TRP A C 1
ATOM 652 O O . TRP A 1 90 ? -11.508 3.553 5.674 1.00 97.19 90 TRP A O 1
ATOM 662 N N . LEU A 1 91 ? -11.398 3.683 3.430 1.00 96.88 91 LEU A N 1
ATOM 663 C CA . LEU A 1 91 ? -10.887 5.057 3.366 1.00 96.88 91 LEU A CA 1
ATOM 664 C C . LEU A 1 91 ? -11.907 6.090 3.861 1.00 96.88 91 LEU A C 1
ATOM 666 O O . LEU A 1 91 ? -11.505 7.066 4.484 1.00 96.88 91 LEU A O 1
ATOM 670 N N . GLY A 1 92 ? -13.204 5.891 3.621 1.00 96.06 92 GLY A N 1
ATOM 671 C CA . GLY A 1 92 ? -14.243 6.766 4.172 1.00 96.06 92 GLY A CA 1
ATOM 672 C C . GLY A 1 92 ? -14.313 6.697 5.699 1.00 96.06 92 GLY A C 1
ATOM 673 O O . GLY A 1 92 ? -14.443 7.713 6.372 1.00 96.06 92 GLY A O 1
ATOM 674 N N . GLU A 1 93 ? -14.164 5.503 6.266 1.00 94.81 93 GLU A N 1
ATOM 675 C CA . GLU A 1 93 ? -14.240 5.310 7.717 1.00 94.81 93 GLU A CA 1
ATOM 676 C C . GLU A 1 93 ? -12.938 5.671 8.454 1.00 94.81 93 GLU A C 1
ATOM 678 O O . GLU A 1 93 ? -12.976 6.162 9.584 1.00 94.81 93 GLU A O 1
ATOM 683 N N . HIS A 1 94 ? -11.780 5.430 7.831 1.00 93.88 94 HIS A N 1
ATOM 684 C CA . HIS A 1 94 ? -10.473 5.465 8.502 1.00 93.88 94 HIS A CA 1
ATOM 685 C C . HIS A 1 94 ? -9.460 6.429 7.871 1.00 93.88 94 HIS A C 1
ATOM 687 O O . HIS A 1 94 ? -8.379 6.628 8.435 1.00 93.88 94 HIS A O 1
ATOM 693 N N . GLY A 1 95 ? -9.781 7.037 6.727 1.00 92.06 95 GLY A N 1
ATOM 694 C CA . GLY A 1 95 ? -8.929 8.004 6.038 1.00 92.06 95 GLY A CA 1
ATOM 695 C C . GLY A 1 95 ? -8.604 9.214 6.915 1.00 92.06 95 GLY A C 1
ATOM 696 O O . GLY A 1 95 ? -9.466 9.778 7.592 1.00 92.06 95 GLY A O 1
ATOM 697 N N . GLY A 1 96 ? -7.321 9.574 6.974 1.00 91.25 96 GLY A N 1
ATOM 698 C CA . GLY A 1 96 ? -6.800 10.596 7.889 1.00 91.25 96 GLY A CA 1
ATOM 699 C C . GLY A 1 96 ? -6.906 10.244 9.384 1.00 91.25 96 GLY A C 1
ATOM 700 O O . GLY A 1 96 ? -6.626 11.095 10.229 1.00 91.25 96 GLY A O 1
ATOM 701 N N . GLY A 1 97 ? -7.332 9.021 9.720 1.00 92.06 97 GLY A N 1
ATOM 702 C CA . GLY A 1 97 ? -7.500 8.512 11.080 1.00 92.06 97 GLY A CA 1
ATOM 703 C C . GLY A 1 97 ? -6.284 7.748 11.614 1.00 92.06 97 GLY A C 1
ATOM 704 O O . GLY A 1 97 ? -5.150 7.954 11.180 1.00 92.06 97 GLY A O 1
ATOM 705 N N . ARG A 1 98 ? -6.526 6.871 12.600 1.00 93.25 98 ARG A N 1
ATOM 706 C CA . ARG A 1 98 ? -5.505 6.012 13.222 1.00 93.25 98 ARG A CA 1
ATOM 707 C C . ARG A 1 98 ? -5.685 4.550 12.825 1.00 93.25 98 ARG A C 1
ATOM 709 O O . ARG A 1 98 ? -6.786 4.014 12.918 1.00 93.25 98 ARG A O 1
ATOM 716 N N . TYR A 1 99 ? -4.586 3.911 12.448 1.00 95.56 99 TYR A N 1
ATOM 717 C CA . TYR A 1 99 ? -4.498 2.502 12.070 1.00 95.56 99 TYR A CA 1
ATOM 718 C C . TYR A 1 99 ? -3.107 1.944 12.409 1.00 95.56 99 TYR A C 1
ATOM 720 O O . TYR A 1 99 ? -2.182 2.692 12.702 1.00 95.56 99 TYR A O 1
ATOM 728 N N . SER A 1 100 ? -2.937 0.622 12.399 1.00 96.06 100 SER A N 1
ATOM 729 C CA . SER A 1 100 ? -1.613 -0.012 12.458 1.00 96.06 100 SER A CA 1
ATOM 730 C C . SER A 1 100 ? -1.100 -0.273 11.049 1.00 96.06 100 SER A C 1
ATOM 732 O O . SER A 1 100 ? -1.842 -0.794 10.222 1.00 96.06 100 SER A O 1
ATOM 734 N N . VAL A 1 101 ? 0.157 0.065 10.779 1.00 96.94 101 VAL A N 1
ATOM 735 C CA . VAL A 1 101 ? 0.806 -0.174 9.488 1.00 96.94 101 VAL A CA 1
ATOM 736 C C . VAL A 1 101 ? 1.645 -1.446 9.569 1.00 96.94 101 VAL A C 1
ATOM 738 O O . VAL A 1 101 ? 2.478 -1.593 10.458 1.00 96.94 101 VAL A O 1
ATOM 741 N N . VAL A 1 102 ? 1.457 -2.357 8.621 1.00 96.62 102 VAL A N 1
ATOM 742 C CA . VAL A 1 102 ? 2.317 -3.524 8.409 1.00 96.62 102 VAL A CA 1
ATOM 743 C C . VAL A 1 102 ? 3.031 -3.330 7.080 1.00 96.62 102 VAL A C 1
ATOM 745 O O . VAL A 1 102 ? 2.411 -3.406 6.021 1.00 96.62 102 VAL A O 1
ATOM 748 N N . ARG A 1 103 ? 4.336 -3.066 7.124 1.00 95.81 103 ARG A N 1
ATOM 749 C CA . ARG A 1 103 ? 5.194 -3.036 5.938 1.00 95.81 103 ARG A CA 1
ATOM 750 C C . ARG A 1 103 ? 5.702 -4.444 5.683 1.00 95.81 103 ARG A C 1
ATOM 752 O O . ARG A 1 103 ? 6.530 -4.930 6.444 1.00 95.81 103 ARG A O 1
ATOM 759 N N . ILE A 1 104 ? 5.248 -5.067 4.606 1.00 94.69 104 ILE A N 1
ATOM 760 C CA . ILE A 1 104 ? 5.821 -6.319 4.120 1.00 94.69 104 ILE A CA 1
ATOM 761 C C . ILE A 1 104 ? 7.028 -5.969 3.256 1.00 94.69 104 ILE A C 1
ATOM 763 O O . ILE A 1 104 ? 6.888 -5.270 2.251 1.00 94.69 104 ILE A O 1
ATOM 767 N N . ASP A 1 105 ? 8.207 -6.460 3.631 1.00 90.56 105 ASP A N 1
ATOM 768 C CA . ASP A 1 105 ? 9.403 -6.333 2.805 1.00 90.56 105 ASP A CA 1
ATOM 769 C C . ASP A 1 105 ? 9.984 -7.707 2.488 1.00 90.56 105 ASP A C 1
ATOM 771 O O . ASP A 1 105 ? 10.255 -8.538 3.353 1.00 90.56 105 ASP A O 1
ATOM 775 N N . THR A 1 106 ? 10.161 -7.945 1.198 1.00 76.50 106 THR A N 1
ATOM 776 C CA . THR A 1 106 ? 10.800 -9.139 0.666 1.00 76.50 106 THR A CA 1
ATOM 777 C C . THR A 1 106 ? 12.286 -8.821 0.654 1.00 76.50 106 THR A C 1
ATOM 779 O O . THR A 1 106 ? 12.716 -8.024 -0.180 1.00 76.50 106 THR A O 1
ATOM 782 N N . VAL A 1 107 ? 13.046 -9.326 1.628 1.00 65.81 107 VAL A N 1
ATOM 783 C CA . VAL A 1 107 ? 14.461 -8.974 1.834 1.00 65.81 107 VAL A CA 1
ATOM 784 C C . VAL A 1 107 ? 15.210 -8.934 0.497 1.00 65.81 107 VAL A C 1
ATOM 786 O O . VAL A 1 107 ? 15.408 -9.953 -0.166 1.00 65.81 107 VAL A O 1
ATOM 789 N N . ALA A 1 108 ? 15.602 -7.731 0.075 1.00 51.91 108 ALA A N 1
ATOM 790 C CA . ALA A 1 108 ? 16.371 -7.524 -1.138 1.00 51.91 108 ALA A CA 1
ATOM 791 C C . ALA A 1 108 ? 17.856 -7.649 -0.782 1.00 51.91 108 ALA A C 1
ATOM 793 O O . ALA A 1 108 ? 18.403 -6.798 -0.095 1.00 51.91 108 ALA A O 1
ATOM 794 N N . ASN A 1 109 ? 18.452 -8.767 -1.199 1.00 48.72 109 ASN A N 1
ATOM 795 C CA . ASN A 1 109 ? 19.879 -9.059 -1.373 1.00 48.72 109 ASN A CA 1
ATOM 796 C C . ASN A 1 109 ? 20.885 -8.086 -0.707 1.00 48.72 109 ASN A C 1
ATOM 798 O O . ASN A 1 109 ? 21.030 -6.945 -1.134 1.00 48.72 109 ASN A O 1
ATOM 802 N N . ILE A 1 110 ? 21.685 -8.610 0.232 1.00 46.00 110 ILE A N 1
ATOM 803 C CA . ILE A 1 110 ? 22.726 -7.977 1.085 1.00 46.00 110 ILE A CA 1
ATOM 804 C C . ILE A 1 110 ? 23.689 -6.990 0.362 1.00 46.00 110 ILE A C 1
ATOM 806 O O . ILE A 1 110 ? 24.406 -6.231 1.008 1.00 46.00 110 ILE A O 1
ATOM 810 N N . ALA A 1 111 ? 23.716 -6.972 -0.973 1.00 48.62 111 ALA A N 1
ATOM 811 C CA . ALA A 1 111 ? 24.556 -6.106 -1.802 1.00 48.62 111 ALA A CA 1
ATOM 812 C C . ALA A 1 111 ? 23.985 -4.695 -2.067 1.00 48.62 111 ALA A C 1
ATOM 814 O O . ALA A 1 111 ? 24.727 -3.820 -2.505 1.00 48.62 111 ALA A O 1
ATOM 815 N N . VAL A 1 112 ? 22.695 -4.459 -1.814 1.00 45.12 112 VAL A N 1
ATOM 816 C CA . VAL A 1 112 ? 22.042 -3.153 -1.977 1.00 45.12 112 VAL A CA 1
ATOM 817 C C . VAL A 1 112 ? 21.356 -2.872 -0.649 1.00 45.12 112 VAL A C 1
ATOM 819 O O . VAL A 1 112 ? 20.423 -3.582 -0.293 1.00 45.12 112 VAL A O 1
ATOM 822 N N . GLY A 1 113 ? 21.856 -1.915 0.137 1.00 53.44 113 GLY A N 1
ATOM 823 C CA . GLY A 1 113 ? 21.229 -1.549 1.414 1.00 53.44 113 GLY A CA 1
ATOM 824 C C . GLY A 1 113 ? 19.722 -1.296 1.260 1.00 53.44 113 GLY A C 1
ATOM 825 O O . GLY A 1 113 ? 19.240 -1.058 0.153 1.00 53.44 113 GLY A O 1
ATOM 826 N N . THR A 1 114 ? 18.964 -1.361 2.356 1.00 60.66 114 THR A N 1
ATOM 827 C CA . THR A 1 114 ? 17.499 -1.220 2.353 1.00 60.66 114 THR A CA 1
ATOM 828 C C . THR A 1 114 ? 17.086 0.202 1.961 1.00 60.66 114 THR A C 1
ATOM 830 O O . THR A 1 114 ? 16.767 1.029 2.809 1.00 60.66 114 THR A O 1
ATOM 833 N N . ALA A 1 115 ? 17.109 0.509 0.663 1.00 70.44 115 ALA A N 1
ATOM 834 C CA . ALA A 1 115 ? 16.630 1.779 0.151 1.00 70.44 115 ALA A CA 1
ATOM 835 C C . ALA A 1 115 ? 15.120 1.869 0.424 1.00 70.44 115 ALA A C 1
ATOM 837 O O . ALA A 1 115 ? 14.373 0.932 0.092 1.00 70.44 115 ALA A O 1
ATOM 838 N N . PRO A 1 116 ? 14.651 2.956 1.054 1.00 84.38 116 PRO A N 1
ATOM 839 C CA . PRO A 1 116 ? 13.233 3.146 1.288 1.00 84.38 116 PRO A CA 1
ATOM 840 C C . PRO A 1 116 ? 12.512 3.250 -0.064 1.00 84.38 116 PRO A C 1
ATOM 842 O O . PRO A 1 116 ? 13.068 3.687 -1.072 1.00 84.38 116 PRO A O 1
ATOM 845 N N . TRP A 1 117 ? 11.254 2.830 -0.101 1.00 91.75 117 TRP A N 1
ATOM 846 C CA . TRP A 1 117 ? 10.436 2.816 -1.314 1.00 91.75 117 TRP A CA 1
ATOM 847 C C . TRP A 1 117 ? 9.022 3.300 -1.006 1.00 91.75 117 TRP A C 1
ATOM 849 O O . TRP A 1 117 ? 8.598 3.315 0.150 1.00 91.75 117 TRP A O 1
ATOM 859 N N . GLY A 1 118 ? 8.287 3.701 -2.043 1.00 95.38 118 GLY A N 1
ATOM 860 C CA . GLY A 1 118 ? 6.892 4.121 -1.935 1.00 95.38 118 GLY A CA 1
ATOM 861 C C . GLY A 1 118 ? 6.674 5.165 -0.828 1.00 95.38 118 GLY A C 1
ATOM 862 O O . GLY A 1 118 ? 7.422 6.144 -0.772 1.00 95.38 118 GLY A O 1
ATOM 863 N N . PRO A 1 119 ? 5.664 4.994 0.048 1.00 96.62 119 PRO A N 1
ATOM 864 C CA . PRO A 1 119 ? 5.353 5.962 1.099 1.00 96.62 119 PRO A CA 1
ATOM 865 C C . PRO A 1 119 ? 6.490 6.101 2.115 1.00 96.62 119 PRO A C 1
ATOM 867 O O . PRO A 1 119 ? 6.655 7.163 2.698 1.00 96.62 119 PRO A O 1
ATOM 870 N N . PHE A 1 120 ? 7.308 5.062 2.300 1.00 95.19 120 PHE A N 1
ATOM 871 C CA . PHE A 1 120 ? 8.435 5.094 3.230 1.00 95.19 120 PHE A CA 1
ATOM 872 C C . PHE A 1 120 ? 9.567 5.989 2.711 1.00 95.19 120 PHE A C 1
ATOM 874 O O . PHE A 1 120 ? 10.159 6.724 3.492 1.00 95.19 120 PHE A O 1
ATOM 881 N N . ALA A 1 121 ? 9.820 5.977 1.395 1.00 93.12 121 ALA A N 1
ATOM 882 C CA . ALA A 1 121 ? 10.762 6.907 0.762 1.00 93.12 121 ALA A CA 1
ATOM 883 C C . ALA A 1 121 ? 10.277 8.354 0.840 1.00 93.12 121 ALA A C 1
ATOM 885 O O . ALA A 1 121 ? 11.077 9.262 1.029 1.00 93.12 121 ALA A O 1
ATOM 886 N N . GLU A 1 122 ? 8.970 8.571 0.684 1.00 95.12 122 GLU A N 1
ATOM 887 C CA . GLU A 1 122 ? 8.398 9.912 0.783 1.00 95.12 122 GLU A CA 1
ATOM 888 C C . GLU A 1 122 ? 8.457 10.456 2.210 1.00 95.12 122 GLU A C 1
ATOM 890 O O . GLU A 1 122 ? 8.840 11.603 2.398 1.00 95.12 122 GLU A O 1
ATOM 895 N N . VAL A 1 123 ? 8.144 9.632 3.212 1.00 95.56 123 VAL A N 1
ATOM 896 C CA . VAL A 1 123 ? 8.256 10.017 4.625 1.00 95.56 123 VAL A CA 1
ATOM 897 C C . VAL A 1 123 ? 9.688 10.391 5.000 1.00 95.56 123 VAL A C 1
ATOM 899 O O . VAL A 1 123 ? 9.883 11.334 5.758 1.00 95.56 123 VAL A O 1
ATOM 902 N N . GLU A 1 124 ? 10.685 9.665 4.492 1.00 92.19 124 GLU A N 1
ATOM 903 C CA . GLU A 1 124 ? 12.092 9.976 4.760 1.00 92.19 124 GLU A CA 1
ATOM 904 C C . GLU A 1 124 ? 12.536 11.276 4.077 1.00 92.19 124 GLU A C 1
ATOM 906 O O . GLU A 1 124 ? 13.261 12.068 4.675 1.00 92.19 124 GLU A O 1
ATOM 911 N N . ALA A 1 125 ? 12.076 11.512 2.847 1.00 92.31 125 ALA A N 1
ATOM 912 C CA . ALA A 1 125 ? 12.463 12.678 2.061 1.00 92.31 125 ALA A CA 1
ATOM 913 C C . ALA A 1 125 ? 11.739 13.972 2.478 1.00 92.31 125 ALA A C 1
ATOM 915 O O . ALA A 1 125 ? 12.349 15.037 2.460 1.00 92.31 125 ALA A O 1
ATOM 916 N N . ASP A 1 126 ? 10.457 13.897 2.844 1.00 94.00 126 ASP A N 1
ATOM 917 C CA . ASP A 1 126 ? 9.652 15.041 3.293 1.00 94.00 126 ASP A CA 1
ATOM 918 C C . ASP A 1 126 ? 8.794 14.682 4.525 1.00 94.00 126 ASP A C 1
ATOM 920 O O . ASP A 1 126 ? 7.566 14.564 4.445 1.00 94.00 126 ASP A O 1
ATOM 924 N N . PRO A 1 127 ? 9.417 14.516 5.707 1.00 94.44 127 PRO A N 1
ATOM 925 C CA . PRO A 1 127 ? 8.703 14.171 6.937 1.00 94.44 127 PRO A CA 1
ATOM 926 C C . PRO A 1 127 ? 7.779 15.291 7.441 1.00 94.44 127 PRO A C 1
ATOM 928 O O . PRO A 1 127 ? 6.905 15.037 8.273 1.00 94.44 127 PRO A O 1
ATOM 931 N N . ALA A 1 128 ? 7.982 16.531 6.980 1.00 93.62 128 ALA A N 1
ATOM 932 C CA . ALA A 1 128 ? 7.211 17.698 7.404 1.00 93.62 128 ALA A CA 1
ATOM 933 C C . ALA A 1 128 ? 5.906 17.870 6.611 1.00 93.62 128 ALA A C 1
ATOM 935 O O . ALA A 1 128 ? 5.002 18.570 7.078 1.00 93.62 128 ALA A O 1
ATOM 936 N N . SER A 1 129 ? 5.782 17.220 5.449 1.00 94.00 129 SER A N 1
ATOM 937 C CA . SER A 1 129 ? 4.526 17.140 4.707 1.00 94.00 129 SER A CA 1
ATOM 938 C C . SER A 1 129 ? 3.381 16.667 5.616 1.00 94.00 129 SER A C 1
ATOM 940 O O . SER A 1 129 ? 3.534 15.666 6.326 1.00 94.00 129 SER A O 1
ATOM 942 N N . PRO A 1 130 ? 2.200 17.317 5.582 1.00 94.00 130 PRO A N 1
ATOM 943 C CA . PRO A 1 130 ? 1.051 16.912 6.393 1.00 94.00 130 PRO A CA 1
ATOM 944 C C . PRO A 1 130 ? 0.680 15.433 6.230 1.00 94.00 130 PRO A C 1
ATOM 946 O O . PRO A 1 130 ? 0.285 14.781 7.196 1.00 94.00 130 PRO A O 1
ATOM 949 N N . TRP A 1 131 ? 0.841 14.890 5.020 1.00 95.25 131 TRP A N 1
ATOM 950 C CA . TRP A 1 131 ? 0.520 13.499 4.707 1.00 95.25 131 TRP A CA 1
ATOM 951 C C . TRP A 1 131 ? 1.543 12.525 5.296 1.00 95.25 131 TRP A C 1
ATOM 953 O O . TRP A 1 131 ? 1.161 11.519 5.897 1.00 95.25 131 TRP A O 1
ATOM 963 N N . ALA A 1 132 ? 2.834 12.850 5.189 1.00 95.19 132 ALA A N 1
ATOM 964 C CA . ALA A 1 132 ? 3.914 12.064 5.778 1.00 95.19 132 ALA A CA 1
ATOM 965 C C . ALA A 1 132 ? 3.854 12.076 7.311 1.00 95.19 132 ALA A C 1
ATOM 967 O O . ALA A 1 132 ? 3.968 11.023 7.943 1.00 95.19 132 ALA A O 1
ATOM 968 N N . ALA A 1 133 ? 3.602 13.242 7.911 1.00 95.69 133 ALA A N 1
ATOM 969 C CA . ALA A 1 133 ? 3.458 13.394 9.354 1.00 95.69 133 ALA A CA 1
ATOM 970 C C . ALA A 1 133 ? 2.254 12.604 9.898 1.00 95.69 133 ALA A C 1
ATOM 972 O O . ALA A 1 133 ? 2.376 11.895 10.899 1.00 95.69 133 ALA A O 1
ATOM 973 N N . ALA A 1 134 ? 1.099 12.676 9.223 1.00 95.00 134 ALA A N 1
ATOM 974 C CA . ALA A 1 134 ? -0.092 11.920 9.605 1.00 95.00 134 ALA A CA 1
ATOM 975 C C . ALA A 1 134 ? 0.132 10.405 9.505 1.00 95.00 134 ALA A C 1
ATOM 977 O O . ALA A 1 134 ? -0.218 9.667 10.426 1.00 95.00 134 ALA A O 1
ATOM 978 N N . PHE A 1 135 ? 0.756 9.941 8.420 1.00 96.75 135 PHE A N 1
ATOM 979 C CA . PHE A 1 135 ? 1.083 8.530 8.241 1.00 96.75 135 PHE A CA 1
ATOM 980 C C . PHE A 1 135 ? 2.069 8.035 9.305 1.00 96.75 135 PHE A C 1
ATOM 982 O O . PHE A 1 135 ? 1.808 7.017 9.941 1.00 96.75 135 PHE A O 1
ATOM 989 N N . SER A 1 136 ? 3.136 8.791 9.575 1.00 96.00 136 SER A N 1
ATOM 990 C CA . SER A 1 136 ? 4.178 8.437 10.554 1.00 96.00 136 SER A CA 1
ATOM 991 C C . SER A 1 136 ? 3.690 8.426 12.005 1.00 96.00 136 SER A C 1
ATOM 993 O O . SER A 1 136 ? 4.311 7.808 12.866 1.00 96.00 136 SER A O 1
ATOM 995 N N . ALA A 1 137 ? 2.568 9.088 12.300 1.00 95.00 137 ALA A N 1
ATOM 996 C CA . ALA A 1 137 ? 1.937 9.039 13.616 1.00 95.00 137 ALA A CA 1
ATOM 997 C C . ALA A 1 137 ? 1.226 7.699 13.906 1.00 95.00 137 ALA A C 1
ATOM 999 O O . ALA A 1 137 ? 0.767 7.481 15.035 1.00 95.00 137 ALA A O 1
ATOM 1000 N N . ASN A 1 138 ? 1.104 6.818 12.907 1.00 94.88 138 ASN A N 1
ATOM 1001 C CA . ASN A 1 138 ? 0.566 5.473 13.061 1.00 94.88 138 ASN A CA 1
ATOM 1002 C C . ASN A 1 138 ? 1.663 4.485 13.489 1.00 94.88 138 ASN A C 1
ATOM 1004 O O . ASN A 1 138 ? 2.771 4.535 12.956 1.00 94.88 138 ASN A O 1
ATOM 1008 N N . PRO A 1 139 ? 1.379 3.553 14.420 1.00 94.06 139 PRO A N 1
ATOM 1009 C CA . PRO A 1 139 ? 2.328 2.499 14.758 1.00 94.06 139 PRO A CA 1
ATOM 1010 C C . PRO A 1 139 ? 2.597 1.617 13.533 1.00 94.06 139 PRO A C 1
ATOM 1012 O O . PRO A 1 139 ? 1.655 1.096 12.933 1.00 94.06 139 PRO A O 1
ATOM 1015 N N . ALA A 1 140 ? 3.872 1.437 13.188 1.00 92.81 140 ALA A N 1
ATOM 1016 C CA . ALA A 1 140 ? 4.308 0.639 12.048 1.00 92.81 140 ALA A CA 1
ATOM 1017 C C . ALA A 1 140 ? 5.165 -0.555 12.488 1.00 92.81 140 ALA A C 1
ATOM 1019 O O . ALA A 1 140 ? 6.022 -0.425 13.361 1.00 92.81 140 ALA A O 1
ATOM 1020 N N . VAL A 1 141 ? 4.948 -1.705 11.853 1.00 93.00 141 VAL A N 1
ATOM 1021 C CA . VAL A 1 141 ? 5.743 -2.925 12.018 1.00 93.00 141 VAL A CA 1
ATOM 1022 C C . VAL A 1 141 ? 6.298 -3.330 10.657 1.00 93.00 141 VAL A C 1
ATOM 1024 O O . VAL A 1 141 ? 5.562 -3.367 9.669 1.00 93.00 141 VAL A O 1
ATOM 1027 N N . LEU A 1 142 ? 7.598 -3.616 10.607 1.00 92.12 142 LEU A N 1
ATOM 1028 C CA . LEU A 1 142 ? 8.235 -4.281 9.474 1.00 92.12 142 LEU A CA 1
ATOM 1029 C C . LEU A 1 142 ? 8.013 -5.790 9.614 1.00 92.12 142 LEU A C 1
ATOM 1031 O O . LEU A 1 142 ? 8.220 -6.333 10.694 1.00 92.12 142 LEU A O 1
ATOM 1035 N N . PHE A 1 143 ? 7.587 -6.433 8.534 1.00 92.12 143 PHE A N 1
ATOM 1036 C CA . PHE A 1 143 ? 7.360 -7.867 8.451 1.00 92.12 143 PHE A CA 1
ATOM 1037 C C . PHE A 1 143 ? 8.098 -8.443 7.243 1.00 92.12 143 PHE A C 1
ATOM 1039 O O . PHE A 1 143 ? 7.929 -7.982 6.111 1.00 92.12 143 PHE A O 1
ATOM 1046 N N . THR A 1 144 ? 8.912 -9.454 7.488 1.00 91.75 144 THR A N 1
ATOM 1047 C CA . THR A 1 144 ? 9.789 -10.115 6.523 1.00 91.75 144 THR A CA 1
ATOM 1048 C C . THR A 1 144 ? 9.586 -11.628 6.566 1.00 91.75 144 THR A C 1
ATOM 1050 O O . THR A 1 144 ? 8.821 -12.146 7.375 1.00 91.75 144 THR A O 1
ATOM 1053 N N . GLU A 1 145 ? 10.255 -12.356 5.674 1.00 89.75 145 GLU A N 1
ATOM 1054 C CA . GLU A 1 145 ? 10.170 -13.821 5.624 1.00 89.75 145 GLU A CA 1
ATOM 1055 C C . GLU A 1 145 ? 10.732 -14.504 6.884 1.00 89.75 145 GLU A C 1
ATOM 1057 O O . GLU A 1 145 ? 10.273 -15.588 7.238 1.00 89.75 145 GLU A O 1
ATOM 1062 N N . ASP A 1 146 ? 11.677 -13.859 7.575 1.00 88.38 146 ASP A N 1
ATOM 1063 C CA . ASP A 1 146 ? 12.310 -14.386 8.791 1.00 88.38 146 ASP A CA 1
ATOM 1064 C C . ASP A 1 146 ? 11.475 -14.136 10.061 1.00 88.38 146 ASP A C 1
ATOM 1066 O O . ASP A 1 146 ? 11.778 -14.679 11.128 1.00 88.38 146 ASP A O 1
ATOM 1070 N N . ASP A 1 147 ? 10.426 -13.314 9.968 1.00 87.38 147 ASP A N 1
ATOM 1071 C CA . ASP A 1 147 ? 9.577 -12.982 11.104 1.00 87.38 147 ASP A CA 1
ATOM 1072 C C . ASP A 1 147 ? 8.577 -14.099 11.416 1.00 87.38 147 ASP A C 1
ATOM 1074 O O . ASP A 1 147 ? 8.053 -14.800 10.546 1.00 87.38 147 ASP A O 1
ATOM 1078 N N . HIS A 1 148 ? 8.255 -14.242 12.703 1.00 82.31 148 HIS A N 1
ATOM 1079 C CA . HIS A 1 148 ? 7.193 -15.149 13.119 1.00 82.31 148 HIS A CA 1
ATOM 1080 C C . HIS A 1 148 ? 5.847 -14.668 12.543 1.00 82.31 148 HIS A C 1
ATOM 1082 O O . HIS A 1 148 ? 5.547 -13.477 12.633 1.00 82.31 148 HIS A O 1
ATOM 1088 N N . PRO A 1 149 ? 4.982 -15.561 12.024 1.00 72.56 149 PRO A N 1
ATOM 1089 C CA . PRO A 1 149 ? 3.713 -15.172 11.397 1.00 72.56 149 PRO A CA 1
ATOM 1090 C C . PRO A 1 149 ? 2.716 -14.488 12.349 1.00 72.56 149 PRO A C 1
ATOM 1092 O O . PRO A 1 149 ? 1.715 -13.929 11.899 1.00 72.56 149 PRO A O 1
ATOM 1095 N N . ASP A 1 150 ? 2.968 -14.528 13.658 1.00 77.31 150 ASP A N 1
ATOM 1096 C CA . ASP A 1 150 ? 2.154 -13.834 14.656 1.00 77.31 150 ASP A CA 1
ATOM 1097 C C . ASP A 1 150 ? 2.599 -12.378 14.813 1.00 77.31 150 ASP A C 1
ATOM 1099 O O . ASP A 1 150 ? 3.490 -12.050 15.598 1.00 77.31 150 ASP A O 1
ATOM 1103 N N . LEU A 1 151 ? 1.925 -11.494 14.077 1.00 82.56 151 LEU A N 1
ATOM 1104 C CA . LEU A 1 151 ? 2.080 -10.048 14.196 1.00 82.56 151 LEU A CA 1
ATOM 1105 C C . LEU A 1 151 ? 1.387 -9.519 15.458 1.00 82.56 151 LEU A C 1
ATOM 1107 O O . LEU A 1 151 ? 0.162 -9.572 15.600 1.00 82.56 151 LEU A O 1
ATOM 1111 N N . VAL A 1 152 ? 2.168 -8.922 16.357 1.00 82.62 152 VAL A N 1
ATOM 1112 C CA . VAL A 1 152 ? 1.639 -8.234 17.540 1.00 82.62 152 VAL A CA 1
ATOM 1113 C C . VAL A 1 152 ? 1.287 -6.793 17.171 1.00 82.62 152 VAL A C 1
ATOM 1115 O O . VAL A 1 152 ? 2.143 -5.914 17.134 1.00 82.62 152 VAL A O 1
ATOM 1118 N N . LEU A 1 153 ? 0.003 -6.548 16.904 1.00 86.06 153 LEU A N 1
ATOM 1119 C CA . LEU A 1 153 ? -0.551 -5.221 16.606 1.00 86.06 153 LEU A CA 1
ATOM 1120 C C . LEU A 1 153 ? -1.504 -4.763 17.710 1.00 86.06 153 LEU A C 1
ATOM 1122 O O . LEU A 1 153 ? -2.125 -5.594 18.383 1.00 86.06 153 LEU A O 1
ATOM 1126 N N . ALA A 1 154 ? -1.693 -3.445 17.835 1.00 80.94 154 ALA A N 1
ATOM 1127 C CA . ALA A 1 154 ? -2.654 -2.868 18.770 1.00 80.94 154 ALA A CA 1
ATOM 1128 C C . ALA A 1 154 ? -4.038 -3.526 18.617 1.00 80.94 154 ALA A C 1
ATOM 1130 O O . ALA A 1 154 ? -4.532 -3.760 17.506 1.00 80.94 154 ALA A O 1
ATOM 1131 N N . ALA A 1 155 ? -4.661 -3.873 19.743 1.00 75.12 155 ALA A N 1
ATOM 1132 C CA . ALA A 1 155 ? -5.969 -4.514 19.738 1.00 75.12 155 ALA A CA 1
ATOM 1133 C C . ALA A 1 155 ? -7.011 -3.583 19.093 1.00 75.12 155 ALA A C 1
ATOM 1135 O O . ALA A 1 155 ? -7.006 -2.381 19.342 1.00 75.12 155 ALA A O 1
ATOM 1136 N N . GLN A 1 156 ? -7.899 -4.146 18.267 1.00 76.62 156 GLN A N 1
ATOM 1137 C CA . GLN A 1 156 ? -9.080 -3.474 17.690 1.00 76.62 156 GLN A CA 1
ATOM 1138 C C . GLN A 1 156 ? -8.828 -2.285 16.731 1.00 76.62 156 GLN A C 1
ATOM 1140 O O . GLN A 1 156 ? -9.784 -1.781 16.136 1.00 76.62 156 GLN A O 1
ATOM 1145 N N . SER A 1 157 ? -7.576 -1.873 16.504 1.00 88.25 157 SER A N 1
ATOM 1146 C CA . SER A 1 157 ? -7.232 -0.887 15.470 1.00 88.25 157 SER A CA 1
ATOM 1147 C C . SER A 1 157 ? -7.421 -1.476 14.062 1.00 88.25 157 SER A C 1
ATOM 1149 O O . SER A 1 157 ? -7.068 -2.641 13.854 1.00 88.25 157 SER A O 1
ATOM 1151 N N . PRO A 1 158 ? -7.910 -0.691 13.079 1.00 95.62 158 PRO A N 1
ATOM 1152 C CA . PRO A 1 158 ? -7.791 -1.036 11.664 1.00 95.62 158 PRO A CA 1
ATOM 1153 C C . PRO A 1 158 ? -6.324 -1.264 11.291 1.00 95.62 158 PRO A C 1
ATOM 1155 O O . PRO A 1 158 ? -5.425 -0.668 11.898 1.00 95.62 158 PRO A O 1
ATOM 1158 N N . VAL A 1 159 ? -6.089 -2.112 10.295 1.00 97.44 159 VAL A N 1
ATOM 1159 C CA . VAL A 1 159 ? -4.755 -2.480 9.816 1.00 97.44 159 VAL A CA 1
ATOM 1160 C C . VAL A 1 159 ? -4.604 -2.076 8.355 1.00 97.44 159 VAL A C 1
ATOM 1162 O O . VAL A 1 159 ? -5.457 -2.390 7.530 1.00 97.44 159 VAL A O 1
ATOM 1165 N N . LEU A 1 160 ? -3.498 -1.411 8.044 1.00 98.31 160 LEU A N 1
ATOM 1166 C CA . LEU A 1 160 ? -3.039 -1.110 6.698 1.00 98.31 160 LEU A CA 1
ATOM 1167 C C . LEU A 1 160 ? -1.808 -1.967 6.404 1.00 98.31 160 LEU A C 1
ATOM 1169 O O . LEU A 1 160 ? -0.762 -1.782 7.021 1.00 98.31 160 LEU A O 1
ATOM 1173 N N . VAL A 1 161 ? -1.917 -2.891 5.459 1.00 98.38 161 VAL A N 1
ATOM 1174 C CA . VAL A 1 161 ? -0.796 -3.702 4.978 1.00 98.38 161 VAL A CA 1
ATOM 1175 C C . VAL A 1 161 ? -0.264 -3.083 3.693 1.00 98.38 161 VAL A C 1
ATOM 1177 O O . VAL A 1 161 ? -1.039 -2.815 2.781 1.00 98.38 161 VAL A O 1
ATOM 1180 N N . ILE A 1 162 ? 1.045 -2.864 3.599 1.00 98.50 162 ILE A N 1
ATOM 1181 C CA . ILE A 1 162 ? 1.704 -2.326 2.404 1.00 98.50 162 ILE A CA 1
ATOM 1182 C C . ILE A 1 162 ? 2.842 -3.262 2.026 1.00 98.50 162 ILE A C 1
ATOM 1184 O O . ILE A 1 162 ? 3.766 -3.463 2.811 1.00 98.50 162 ILE A O 1
ATOM 1188 N N . GLY A 1 163 ? 2.795 -3.801 0.815 1.00 96.94 163 GLY A N 1
ATOM 1189 C CA . GLY A 1 163 ? 3.851 -4.647 0.273 1.00 96.94 163 GLY A CA 1
ATOM 1190 C C . GLY A 1 163 ? 4.020 -4.453 -1.227 1.00 96.94 163 GLY A C 1
ATOM 1191 O O . GLY A 1 163 ? 3.437 -3.546 -1.827 1.00 96.94 163 GLY A O 1
ATOM 1192 N N . ARG A 1 164 ? 4.850 -5.296 -1.836 1.00 95.25 164 ARG A N 1
ATOM 1193 C CA . ARG A 1 164 ? 5.095 -5.329 -3.281 1.00 95.25 164 ARG A CA 1
ATOM 1194 C C . ARG A 1 164 ? 4.979 -6.764 -3.752 1.00 95.25 164 ARG A C 1
ATOM 1196 O O . ARG A 1 164 ? 5.557 -7.648 -3.126 1.00 95.25 164 ARG A O 1
ATOM 1203 N N . ASP A 1 165 ? 4.251 -6.973 -4.846 1.00 95.62 165 ASP A N 1
ATOM 1204 C CA . ASP A 1 165 ? 4.084 -8.295 -5.444 1.00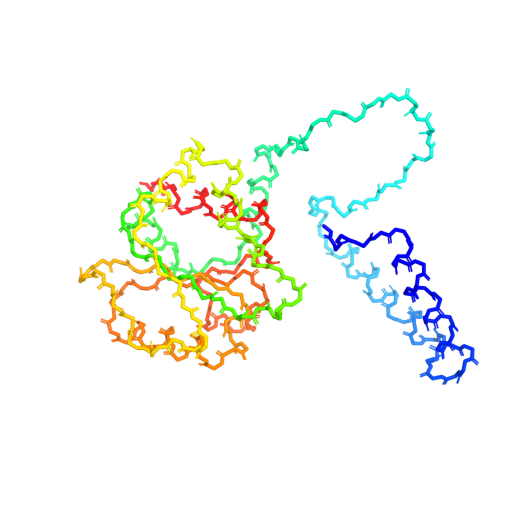 95.62 165 ASP A CA 1
ATOM 1205 C C . ASP A 1 165 ? 3.549 -9.324 -4.425 1.00 95.62 165 ASP A C 1
ATOM 1207 O O . ASP A 1 165 ? 3.974 -10.480 -4.415 1.00 95.62 165 ASP A O 1
ATOM 1211 N N . ASN A 1 166 ? 2.610 -8.921 -3.557 1.00 96.69 166 ASN A N 1
ATOM 1212 C CA . ASN A 1 166 ? 2.164 -9.681 -2.378 1.00 96.69 166 ASN A CA 1
ATOM 1213 C C . ASN A 1 166 ? 1.787 -11.124 -2.742 1.00 96.69 166 ASN A C 1
ATOM 1215 O O . ASN A 1 166 ? 2.161 -12.087 -2.072 1.00 96.69 166 ASN A O 1
ATOM 1219 N N . HIS A 1 167 ? 1.095 -11.276 -3.871 1.00 96.38 167 HIS A N 1
ATOM 1220 C CA . HIS A 1 167 ? 0.647 -12.561 -4.393 1.00 96.38 167 HIS A CA 1
ATOM 1221 C C . HIS A 1 167 ? 1.790 -13.527 -4.758 1.00 96.38 167 HIS A C 1
ATOM 1223 O O . HIS A 1 167 ? 1.539 -14.726 -4.862 1.00 96.38 167 HIS A O 1
ATOM 1229 N N . ARG A 1 168 ? 3.032 -13.062 -4.957 1.00 95.69 168 ARG A N 1
ATOM 1230 C CA . ARG A 1 168 ? 4.190 -13.903 -5.320 1.00 95.69 168 ARG A CA 1
ATOM 1231 C C . ARG A 1 168 ? 4.878 -14.528 -4.113 1.00 95.69 168 ARG A C 1
ATOM 1233 O O . ARG A 1 168 ? 5.533 -15.557 -4.262 1.00 95.69 168 ARG A O 1
ATOM 1240 N N . HIS A 1 169 ? 4.683 -13.968 -2.924 1.00 94.06 169 HIS A N 1
ATOM 1241 C CA . HIS A 1 169 ? 5.420 -14.353 -1.725 1.00 94.06 169 HIS A CA 1
ATOM 1242 C C . HIS A 1 169 ? 4.526 -15.113 -0.746 1.00 94.06 169 HIS A C 1
ATOM 1244 O O . HIS A 1 169 ? 3.535 -14.589 -0.246 1.00 94.06 169 HIS A O 1
ATOM 1250 N N . ALA A 1 170 ? 4.873 -16.372 -0.461 1.00 94.25 170 ALA A N 1
ATOM 1251 C CA . ALA A 1 170 ? 4.060 -17.226 0.404 1.00 94.25 170 ALA A CA 1
ATOM 1252 C C . ALA A 1 170 ? 3.924 -16.662 1.829 1.00 94.25 170 ALA A C 1
ATOM 1254 O O . ALA A 1 170 ? 2.820 -16.679 2.369 1.00 94.25 170 ALA A O 1
ATOM 1255 N N . PHE A 1 171 ? 5.006 -16.114 2.396 1.00 93.81 171 PHE A N 1
ATOM 1256 C CA . PHE A 1 171 ? 4.986 -15.487 3.722 1.00 93.81 171 PHE A CA 1
ATOM 1257 C C . PHE A 1 171 ? 4.064 -14.254 3.760 1.00 93.81 171 PHE A C 1
ATOM 1259 O O . PHE A 1 171 ? 3.289 -14.093 4.700 1.00 93.81 171 PHE A O 1
ATOM 1266 N N . ALA A 1 172 ? 4.070 -13.437 2.699 1.00 95.31 172 ALA A N 1
ATOM 1267 C CA . ALA A 1 172 ? 3.198 -12.271 2.578 1.00 95.31 172 ALA A CA 1
ATOM 1268 C C . ALA A 1 172 ? 1.721 -12.678 2.498 1.00 95.31 172 ALA A C 1
ATOM 1270 O O . ALA A 1 172 ? 0.896 -12.153 3.245 1.00 95.31 172 ALA A O 1
ATOM 1271 N N . ARG A 1 173 ? 1.390 -13.657 1.640 1.00 96.56 173 ARG A N 1
ATOM 1272 C CA . ARG A 1 173 ? 0.026 -14.199 1.535 1.00 96.56 173 ARG A CA 1
ATOM 1273 C C . ARG A 1 173 ? -0.463 -14.747 2.873 1.00 96.56 173 ARG A C 1
ATOM 1275 O O . ARG A 1 173 ? -1.534 -14.363 3.321 1.00 96.56 173 ARG A O 1
ATOM 1282 N N . ALA A 1 174 ? 0.349 -15.570 3.539 1.00 95.44 174 ALA A N 1
ATOM 1283 C CA . ALA A 1 174 ? 0.000 -16.158 4.830 1.00 95.44 174 ALA A CA 1
ATOM 1284 C C . ALA A 1 174 ? -0.272 -15.093 5.907 1.00 95.44 174 ALA A C 1
ATOM 1286 O O . ALA A 1 174 ? -1.252 -15.207 6.642 1.00 95.44 174 ALA A O 1
ATOM 1287 N N . ALA A 1 175 ? 0.549 -14.041 5.975 1.00 95.06 175 ALA A N 1
ATOM 1288 C CA . ALA A 1 175 ? 0.339 -12.939 6.910 1.00 95.06 175 ALA A CA 1
ATOM 1289 C C . ALA A 1 175 ? -0.934 -12.139 6.596 1.00 95.06 175 ALA A C 1
ATOM 1291 O O . ALA A 1 175 ? -1.708 -11.838 7.504 1.00 95.06 175 ALA A O 1
ATOM 1292 N N . ILE A 1 176 ? -1.188 -11.830 5.320 1.00 96.50 176 ILE A N 1
ATOM 1293 C CA . ILE A 1 176 ? -2.400 -11.117 4.891 1.00 96.50 176 ILE A CA 1
ATOM 1294 C C . ILE A 1 176 ? -3.657 -11.944 5.184 1.00 96.50 176 ILE A C 1
ATOM 1296 O O . ILE A 1 176 ? -4.612 -11.416 5.754 1.00 96.50 176 ILE A O 1
ATOM 1300 N N . ASP A 1 177 ? -3.654 -13.230 4.834 1.00 96.62 177 ASP A N 1
ATOM 1301 C CA . ASP A 1 177 ? -4.786 -14.133 5.057 1.00 96.62 177 ASP A CA 1
ATOM 1302 C C . ASP A 1 177 ? -5.089 -14.270 6.553 1.00 96.62 177 ASP A C 1
ATOM 1304 O O . ASP A 1 177 ? -6.246 -14.199 6.970 1.00 96.62 177 ASP A O 1
ATOM 1308 N N . ARG A 1 178 ? -4.045 -14.377 7.383 1.00 94.44 178 ARG A N 1
ATOM 1309 C CA . ARG A 1 178 ? -4.167 -14.405 8.844 1.00 94.44 178 ARG A CA 1
ATOM 1310 C C . ARG A 1 178 ? -4.746 -13.105 9.395 1.00 94.44 178 ARG A C 1
ATOM 1312 O O . ARG A 1 178 ? -5.710 -13.153 10.154 1.00 94.44 178 ARG A O 1
ATOM 1319 N N . LEU A 1 179 ? -4.217 -11.952 8.982 1.00 94.69 179 LEU A N 1
ATOM 1320 C CA . LEU A 1 179 ? -4.743 -10.651 9.400 1.00 94.69 179 LEU A CA 1
ATOM 1321 C C . LEU A 1 179 ? -6.219 -10.504 9.023 1.00 94.69 179 LEU A C 1
ATOM 1323 O O . LEU A 1 179 ? -7.011 -10.097 9.867 1.00 94.69 179 LEU A O 1
ATOM 1327 N N . ARG A 1 180 ? -6.603 -10.871 7.795 1.00 95.38 180 ARG A N 1
ATOM 1328 C CA . ARG A 1 180 ? -8.002 -10.829 7.334 1.00 95.38 180 ARG A CA 1
ATOM 1329 C C . ARG A 1 180 ? -8.912 -11.799 8.093 1.00 95.38 180 ARG A C 1
ATOM 1331 O O . ARG A 1 180 ? -10.093 -11.512 8.245 1.00 95.38 180 ARG A O 1
ATOM 1338 N N . ALA A 1 181 ? -8.386 -12.923 8.578 1.00 94.06 181 ALA A N 1
ATOM 1339 C CA . ALA A 1 181 ? -9.143 -13.868 9.400 1.00 94.06 181 ALA A CA 1
ATOM 1340 C C . ALA A 1 181 ? -9.331 -13.393 10.854 1.00 94.06 181 ALA A C 1
ATOM 1342 O O . ALA A 1 181 ? -10.338 -13.715 11.480 1.00 94.06 181 ALA A O 1
ATOM 1343 N N . GLU A 1 182 ? -8.369 -12.646 11.405 1.00 92.06 182 GLU A N 1
ATOM 1344 C CA . GLU A 1 182 ? -8.356 -12.239 12.819 1.00 92.06 182 GLU A CA 1
ATOM 1345 C C . GLU A 1 182 ? -8.844 -10.809 13.069 1.00 92.06 182 GLU A C 1
ATOM 1347 O O . GLU A 1 182 ? -9.156 -10.445 14.206 1.00 92.06 182 GLU A O 1
ATOM 1352 N N . ARG A 1 183 ? -8.870 -9.967 12.034 1.00 91.38 183 ARG A N 1
ATOM 1353 C CA . ARG A 1 183 ? -9.196 -8.543 12.133 1.00 91.38 183 ARG A CA 1
ATOM 1354 C C . ARG A 1 183 ? -10.321 -8.205 11.165 1.00 91.38 183 ARG A C 1
ATOM 1356 O O . ARG A 1 183 ? -10.256 -8.516 9.985 1.00 91.38 183 ARG A O 1
ATOM 1363 N N . GLU A 1 184 ? -11.310 -7.469 11.660 1.00 88.38 184 GLU A N 1
ATOM 1364 C CA . GLU A 1 184 ? -12.465 -7.035 10.860 1.00 88.38 184 GLU A CA 1
ATOM 1365 C C . GLU A 1 184 ? -12.099 -6.032 9.755 1.00 88.38 184 GLU A C 1
ATOM 1367 O O . GLU A 1 184 ? -12.827 -5.901 8.778 1.00 88.38 184 GLU A O 1
ATOM 1372 N N . ARG A 1 185 ? -11.001 -5.283 9.927 1.00 95.00 185 ARG A N 1
ATOM 1373 C CA . ARG A 1 185 ? -10.661 -4.113 9.105 1.00 95.00 185 ARG A CA 1
ATOM 1374 C C . ARG A 1 185 ? -9.203 -4.164 8.672 1.00 95.00 185 ARG A C 1
ATOM 1376 O O . ARG A 1 185 ? -8.335 -3.600 9.339 1.00 95.00 185 ARG A O 1
ATOM 1383 N N . VAL A 1 186 ? -8.941 -4.834 7.556 1.00 97.50 186 VAL A N 1
ATOM 1384 C CA . VAL A 1 186 ? -7.605 -4.940 6.950 1.00 97.50 186 VAL A CA 1
ATOM 1385 C C . VAL A 1 186 ? -7.657 -4.391 5.539 1.00 97.50 186 VAL A C 1
ATOM 1387 O O . VAL A 1 186 ? -8.371 -4.950 4.716 1.00 97.50 186 VAL A O 1
ATOM 1390 N N . LEU A 1 187 ? -6.918 -3.321 5.263 1.00 98.56 187 LEU A N 1
ATOM 1391 C CA . LEU A 1 187 ? -6.727 -2.782 3.920 1.00 98.56 187 LEU A CA 1
ATOM 1392 C C . LEU A 1 187 ? -5.354 -3.206 3.401 1.00 98.56 187 LEU A C 1
ATOM 1394 O O . LEU A 1 187 ? -4.352 -2.963 4.071 1.00 98.56 187 LEU A O 1
ATOM 1398 N N . VAL A 1 188 ? -5.294 -3.818 2.220 1.00 98.75 188 VAL A N 1
ATOM 1399 C CA . VAL A 1 188 ? -4.038 -4.283 1.620 1.00 98.75 188 VAL A CA 1
ATOM 1400 C C . VAL A 1 188 ? -3.674 -3.445 0.400 1.00 98.75 188 VAL A C 1
ATOM 1402 O O . VAL A 1 188 ? -4.446 -3.340 -0.551 1.00 98.75 188 VAL A O 1
ATOM 1405 N N . VAL A 1 189 ? -2.464 -2.895 0.401 1.00 98.88 189 VAL A N 1
ATOM 1406 C CA . VAL A 1 189 ? -1.871 -2.168 -0.720 1.00 98.88 189 VAL A CA 1
ATOM 1407 C C . VAL A 1 189 ? -0.764 -3.013 -1.346 1.00 98.88 189 VAL A C 1
ATOM 1409 O O . VAL A 1 189 ? 0.169 -3.439 -0.658 1.00 98.88 189 VAL A O 1
ATOM 1412 N N . ASP A 1 190 ? -0.845 -3.225 -2.659 1.00 98.56 190 ASP A N 1
ATOM 1413 C CA . ASP A 1 190 ? 0.249 -3.771 -3.464 1.00 98.56 190 ASP A CA 1
ATOM 1414 C C . ASP A 1 190 ? 0.865 -2.658 -4.318 1.00 98.56 190 ASP A C 1
ATOM 1416 O O . ASP A 1 190 ? 0.202 -2.038 -5.156 1.00 98.56 190 ASP A O 1
ATOM 1420 N N . MET A 1 191 ? 2.148 -2.396 -4.078 1.00 97.50 191 MET A N 1
ATOM 1421 C CA . MET A 1 191 ? 2.933 -1.391 -4.792 1.00 97.50 191 MET A CA 1
ATOM 1422 C C . MET A 1 191 ? 3.875 -1.976 -5.851 1.00 97.50 191 MET A C 1
ATOM 1424 O O . MET A 1 191 ? 4.703 -1.260 -6.413 1.00 97.50 191 MET A O 1
ATOM 1428 N N . GLY A 1 192 ? 3.786 -3.278 -6.112 1.00 94.81 192 GLY A N 1
ATOM 1429 C CA . GLY A 1 192 ? 4.496 -3.965 -7.183 1.00 94.81 192 GLY A CA 1
ATOM 1430 C C . GLY A 1 192 ? 3.565 -4.244 -8.358 1.00 94.81 192 GLY A C 1
ATOM 1431 O O . GLY A 1 192 ? 2.828 -3.368 -8.822 1.00 94.81 192 GLY A O 1
ATOM 1432 N N . TRP A 1 193 ? 3.608 -5.481 -8.845 1.00 94.94 193 TRP A N 1
ATOM 14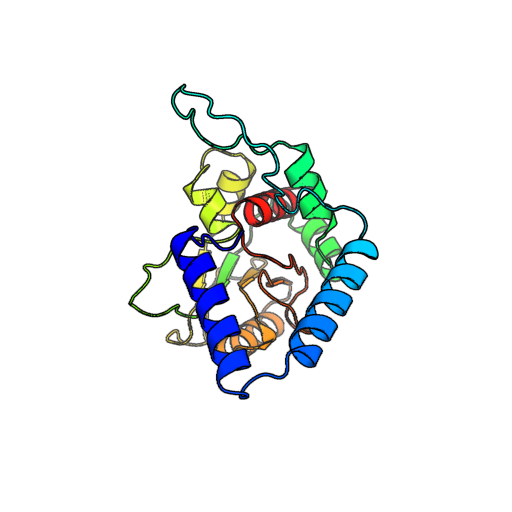33 C CA . TRP A 1 193 ? 2.676 -6.001 -9.830 1.00 94.94 193 TRP A CA 1
ATOM 1434 C C . TRP A 1 193 ? 1.628 -6.880 -9.130 1.00 94.94 193 TRP A C 1
ATOM 1436 O O . TRP A 1 193 ? 1.963 -7.979 -8.688 1.00 94.94 193 TRP A O 1
ATOM 1446 N N . PRO A 1 194 ? 0.359 -6.459 -9.017 1.00 95.25 194 PRO A N 1
ATOM 1447 C CA . PRO A 1 194 ? -0.672 -7.280 -8.383 1.00 95.25 194 PRO A CA 1
ATOM 1448 C C . PRO A 1 194 ? -1.041 -8.502 -9.247 1.00 95.25 194 PRO A C 1
ATOM 1450 O O . PRO A 1 194 ? -0.822 -8.516 -10.461 1.00 95.25 194 PRO A O 1
ATOM 1453 N N . SER A 1 195 ? -1.662 -9.517 -8.640 1.00 94.88 195 SER A N 1
ATOM 1454 C CA . SER A 1 195 ? -2.300 -10.615 -9.381 1.00 94.88 195 SER A CA 1
ATOM 1455 C C . SER A 1 195 ? -3.485 -10.106 -10.201 1.00 94.88 195 SER A C 1
ATOM 1457 O O . SER A 1 195 ? -4.128 -9.127 -9.817 1.00 94.88 195 SER A O 1
ATOM 1459 N N . ASP A 1 196 ? -3.819 -10.781 -11.304 1.00 94.25 196 ASP A N 1
ATOM 1460 C CA . ASP A 1 196 ? -4.929 -10.390 -12.191 1.00 94.25 196 ASP A CA 1
ATOM 1461 C C . ASP A 1 196 ? -6.276 -10.278 -11.457 1.00 94.25 196 ASP A C 1
ATOM 1463 O O . ASP A 1 196 ? -7.080 -9.406 -11.772 1.00 94.25 196 ASP A O 1
ATOM 1467 N N . ASP A 1 197 ? -6.493 -11.118 -10.443 1.00 96.38 197 ASP A N 1
ATOM 1468 C CA . ASP A 1 197 ? -7.706 -11.148 -9.619 1.00 96.38 197 ASP A CA 1
ATOM 1469 C C . ASP A 1 197 ? -7.702 -10.160 -8.439 1.00 96.38 197 ASP A C 1
ATOM 1471 O O . ASP A 1 197 ? -8.695 -10.070 -7.721 1.00 96.38 197 ASP A O 1
ATOM 1475 N N . ARG A 1 198 ? -6.589 -9.443 -8.217 1.00 97.38 198 ARG A N 1
ATOM 1476 C CA . ARG A 1 198 ? -6.383 -8.504 -7.099 1.00 97.38 198 ARG A CA 1
ATOM 1477 C C . ARG A 1 198 ? -6.599 -9.105 -5.703 1.00 97.38 198 ARG A C 1
ATOM 1479 O O . ARG A 1 198 ? -6.784 -8.366 -4.740 1.00 97.38 198 ARG A O 1
ATOM 1486 N N . SER A 1 199 ? -6.506 -10.427 -5.552 1.00 96.00 199 SER A N 1
ATOM 1487 C CA . SER A 1 199 ? -6.765 -11.130 -4.283 1.00 96.00 199 SER A CA 1
ATOM 1488 C C . SER A 1 199 ? -5.958 -10.595 -3.089 1.00 96.00 199 SER A C 1
ATOM 1490 O O . SER A 1 199 ? -6.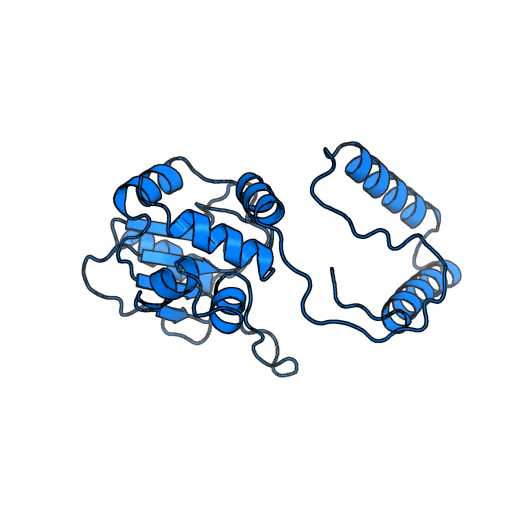459 -10.595 -1.965 1.00 96.00 199 SER A O 1
ATOM 1492 N N . TYR A 1 200 ? -4.755 -10.061 -3.324 1.00 98.06 200 TYR A N 1
ATOM 1493 C CA . TYR A 1 200 ? -3.875 -9.469 -2.304 1.00 98.06 200 TYR A CA 1
ATOM 1494 C C . TYR A 1 200 ? -3.603 -7.967 -2.521 1.00 98.06 200 TYR A C 1
ATOM 1496 O O . TYR A 1 200 ? -2.544 -7.469 -2.135 1.00 98.06 200 TYR A O 1
ATOM 1504 N N . ALA A 1 201 ? -4.537 -7.253 -3.159 1.00 98.38 201 ALA A N 1
ATOM 1505 C CA . ALA A 1 201 ? -4.434 -5.821 -3.430 1.00 98.38 201 ALA A CA 1
ATOM 1506 C C . ALA A 1 201 ? -5.823 -5.158 -3.429 1.00 98.38 201 ALA A C 1
ATOM 1508 O O . ALA A 1 201 ? -6.488 -5.082 -4.458 1.00 98.38 201 ALA A O 1
ATOM 1509 N N . ASP A 1 202 ? -6.254 -4.641 -2.279 1.00 98.75 202 ASP A N 1
ATOM 1510 C CA . ASP A 1 202 ? -7.438 -3.774 -2.209 1.00 98.75 202 ASP A CA 1
ATOM 1511 C C . ASP A 1 202 ? -7.169 -2.424 -2.895 1.00 98.75 202 ASP A C 1
ATOM 1513 O O . ASP A 1 202 ? -8.071 -1.818 -3.477 1.00 98.75 202 ASP A O 1
ATOM 1517 N N . ILE A 1 203 ? -5.907 -1.986 -2.849 1.00 98.75 203 ILE A N 1
ATOM 1518 C CA . ILE A 1 203 ? -5.351 -0.914 -3.671 1.00 98.75 203 ILE A CA 1
ATOM 1519 C C . ILE A 1 203 ? -4.133 -1.467 -4.412 1.00 98.75 203 ILE A C 1
ATOM 1521 O O . ILE A 1 203 ? -3.199 -1.962 -3.780 1.00 98.75 203 ILE A O 1
ATOM 1525 N N . ALA A 1 204 ? -4.103 -1.338 -5.736 1.00 98.62 204 ALA A N 1
ATOM 1526 C CA . ALA A 1 204 ? -2.899 -1.559 -6.526 1.00 98.62 204 ALA A CA 1
ATOM 1527 C C . ALA A 1 204 ? -2.389 -0.240 -7.107 1.00 98.62 204 ALA A C 1
ATOM 1529 O O . ALA A 1 204 ? -3.116 0.462 -7.813 1.00 98.62 204 ALA A O 1
ATOM 1530 N N . THR A 1 205 ? -1.126 0.088 -6.827 1.00 97.81 205 THR A N 1
ATOM 1531 C CA . THR A 1 205 ? -0.511 1.345 -7.289 1.00 97.81 205 THR A CA 1
ATOM 1532 C C . THR A 1 205 ? 0.349 1.177 -8.540 1.00 97.81 205 THR A C 1
ATOM 1534 O O . THR A 1 205 ? 0.771 2.174 -9.122 1.00 97.81 205 THR A O 1
ATOM 1537 N N . PHE A 1 206 ? 0.617 -0.069 -8.954 1.00 95.81 206 PHE A N 1
ATOM 1538 C CA . PHE A 1 206 ? 1.434 -0.430 -10.124 1.00 95.81 206 PHE A CA 1
ATOM 1539 C C . PHE A 1 206 ? 2.845 0.186 -10.123 1.00 95.81 206 PHE A C 1
ATOM 1541 O O . PHE A 1 206 ? 3.440 0.427 -11.175 1.00 95.81 206 PHE A O 1
ATOM 1548 N N . GLY A 1 207 ? 3.388 0.453 -8.935 1.00 92.62 207 GLY A N 1
ATOM 1549 C CA . GLY A 1 207 ? 4.714 1.026 -8.761 1.00 92.62 207 GLY A CA 1
ATOM 1550 C C . GLY A 1 207 ? 4.976 1.495 -7.333 1.00 92.62 207 GLY A C 1
ATOM 1551 O O . GLY A 1 207 ? 4.060 1.846 -6.591 1.00 92.62 207 GLY A O 1
ATOM 1552 N N . ALA A 1 208 ? 6.255 1.531 -6.965 1.00 94.00 208 ALA A N 1
ATOM 1553 C CA . ALA A 1 208 ? 6.726 1.869 -5.621 1.00 94.00 208 ALA A CA 1
ATOM 1554 C C . ALA A 1 208 ? 7.734 3.033 -5.624 1.00 94.00 208 ALA A C 1
ATOM 1556 O O . ALA A 1 208 ? 8.616 3.096 -4.768 1.00 94.00 208 ALA A O 1
ATOM 1557 N N . SER A 1 209 ? 7.650 3.943 -6.600 1.00 92.75 209 SER A N 1
ATOM 1558 C CA . SER A 1 209 ? 8.485 5.150 -6.596 1.00 92.75 209 SER A CA 1
ATOM 1559 C C . SER A 1 209 ? 8.080 6.092 -5.458 1.00 92.75 209 SER A C 1
ATOM 1561 O O . SER A 1 209 ? 6.960 6.013 -4.949 1.00 92.75 209 SER A O 1
ATOM 1563 N N . ARG A 1 210 ? 8.965 7.027 -5.091 1.00 94.00 210 ARG A N 1
ATOM 1564 C CA . ARG A 1 210 ? 8.659 8.079 -4.108 1.00 94.00 210 ARG A CA 1
ATOM 1565 C C . ARG A 1 210 ? 7.387 8.856 -4.470 1.00 94.00 210 ARG A C 1
ATOM 1567 O O . ARG A 1 210 ? 6.513 9.023 -3.630 1.00 94.00 210 ARG A O 1
ATOM 1574 N N . LEU A 1 211 ? 7.238 9.235 -5.743 1.00 94.25 211 LEU A N 1
ATOM 1575 C CA . LEU A 1 211 ? 6.054 9.939 -6.250 1.00 94.25 211 LEU A CA 1
ATOM 1576 C C . LEU A 1 211 ? 4.759 9.132 -6.058 1.00 94.25 211 LEU A C 1
ATOM 1578 O O . LEU A 1 211 ? 3.743 9.676 -5.632 1.00 94.25 211 LEU A O 1
ATOM 1582 N N . VAL A 1 212 ? 4.798 7.825 -6.341 1.00 96.50 212 VAL A N 1
ATOM 1583 C CA . VAL A 1 212 ? 3.653 6.932 -6.098 1.00 96.50 212 VAL A CA 1
ATOM 1584 C C . VAL A 1 212 ? 3.375 6.799 -4.601 1.00 96.50 212 VAL A C 1
ATOM 1586 O O . VAL A 1 212 ? 2.218 6.798 -4.185 1.00 96.50 212 VAL A O 1
ATOM 1589 N N . GLY A 1 213 ? 4.430 6.768 -3.786 1.00 96.94 213 GLY A N 1
ATOM 1590 C CA . GLY A 1 213 ? 4.349 6.867 -2.334 1.00 96.94 213 GLY A CA 1
ATOM 1591 C C . GLY A 1 213 ? 3.594 8.097 -1.859 1.00 96.94 213 GLY A C 1
ATOM 1592 O O . GLY A 1 213 ? 2.638 7.964 -1.103 1.00 96.94 213 GLY A O 1
ATOM 1593 N N . ARG A 1 214 ? 3.964 9.280 -2.355 1.00 96.62 214 ARG A N 1
ATOM 1594 C CA . ARG A 1 214 ? 3.275 10.536 -2.045 1.00 96.62 214 ARG A CA 1
ATOM 1595 C C . ARG A 1 214 ? 1.797 10.490 -2.420 1.00 96.62 214 ARG A C 1
ATOM 1597 O O . ARG A 1 214 ? 0.953 10.811 -1.590 1.00 96.62 214 ARG A O 1
ATOM 1604 N N . ALA A 1 215 ? 1.472 10.027 -3.627 1.00 97.12 215 ALA A N 1
ATOM 1605 C CA . ALA A 1 215 ? 0.082 9.885 -4.063 1.00 97.12 215 ALA A CA 1
ATOM 1606 C C . ALA A 1 215 ? -0.723 8.925 -3.167 1.00 97.12 215 ALA A C 1
ATOM 1608 O O . ALA A 1 215 ? -1.891 9.183 -2.872 1.00 97.12 215 ALA A O 1
ATOM 1609 N N . LEU A 1 216 ? -0.101 7.842 -2.689 1.00 98.31 216 LEU A N 1
ATOM 1610 C CA . LEU A 1 216 ? -0.716 6.929 -1.726 1.00 98.31 216 LEU A CA 1
ATOM 1611 C C . LEU A 1 216 ? -0.926 7.590 -0.356 1.00 98.31 216 LEU A C 1
ATOM 1613 O O . LEU A 1 216 ? -2.003 7.445 0.217 1.00 98.31 216 LEU A O 1
ATOM 1617 N N . LEU A 1 217 ? 0.054 8.338 0.157 1.00 97.94 217 LEU A N 1
ATOM 1618 C CA . LEU A 1 217 ? -0.082 9.076 1.418 1.00 97.94 217 LEU A CA 1
ATOM 1619 C C . LEU A 1 217 ? -1.221 10.100 1.353 1.00 97.94 217 LEU A C 1
ATOM 1621 O O . LEU A 1 217 ? -2.018 10.194 2.285 1.00 97.94 217 LEU A O 1
ATOM 1625 N N . GLU A 1 218 ? -1.346 10.817 0.234 1.00 96.81 218 GLU A N 1
ATOM 1626 C CA . GLU A 1 218 ? -2.465 11.731 -0.004 1.00 96.81 218 GLU A CA 1
ATOM 1627 C C . GLU A 1 218 ? -3.812 11.005 -0.019 1.00 96.81 218 GLU A C 1
ATOM 1629 O O . GLU A 1 218 ? -4.777 11.491 0.567 1.00 96.81 218 GLU A O 1
ATOM 1634 N N . LEU A 1 219 ? -3.896 9.837 -0.663 1.00 97.19 219 LEU A N 1
ATOM 1635 C CA . LEU A 1 219 ? -5.117 9.031 -0.676 1.00 97.19 219 LEU A CA 1
ATOM 1636 C C . LEU A 1 219 ? -5.508 8.574 0.738 1.00 97.19 219 LEU A C 1
ATOM 1638 O O . LEU A 1 219 ? -6.670 8.696 1.116 1.00 97.19 219 LEU A O 1
ATOM 1642 N N . LEU A 1 220 ? -4.541 8.084 1.517 1.00 97.31 220 LEU A N 1
ATOM 1643 C CA . LEU A 1 220 ? -4.744 7.580 2.879 1.00 97.31 220 LEU A CA 1
ATOM 1644 C C . LEU A 1 220 ? -5.058 8.687 3.894 1.00 97.31 220 LEU A C 1
ATOM 1646 O O . LEU A 1 220 ? -5.700 8.428 4.911 1.00 97.31 220 LEU A O 1
ATOM 1650 N N . GLY A 1 221 ? -4.568 9.905 3.658 1.00 93.94 221 GLY A N 1
ATOM 1651 C CA . GLY A 1 221 ? -4.717 11.034 4.574 1.00 93.94 221 GLY A CA 1
ATOM 1652 C C . GLY A 1 221 ? -6.010 11.832 4.400 1.00 93.94 221 GLY A C 1
ATOM 1653 O O . GLY A 1 221 ? -6.378 12.597 5.294 1.00 93.94 221 GLY A O 1
ATOM 1654 N N . ARG A 1 222 ? -6.712 11.681 3.271 1.00 89.12 222 ARG A N 1
ATOM 1655 C CA . ARG A 1 222 ? -7.973 12.388 3.014 1.00 89.12 222 ARG A CA 1
ATOM 1656 C C . ARG A 1 222 ? -9.053 11.930 3.990 1.00 89.12 222 ARG A C 1
ATOM 1658 O O . ARG A 1 222 ? -9.291 10.739 4.147 1.00 89.12 222 ARG A O 1
ATOM 1665 N N . ARG A 1 223 ? -9.737 12.898 4.601 1.00 78.94 223 ARG A N 1
ATOM 1666 C CA . ARG A 1 223 ? -10.983 12.663 5.338 1.00 78.94 223 ARG A CA 1
ATOM 1667 C C . ARG A 1 223 ? -12.148 12.795 4.360 1.00 78.94 223 ARG A C 1
ATOM 1669 O O . ARG A 1 223 ? -12.160 13.754 3.586 1.00 78.94 223 ARG A O 1
ATOM 1676 N N . SER A 1 224 ? -13.073 11.838 4.377 1.00 59.09 224 SER A N 1
ATOM 1677 C CA . SER A 1 224 ? -14.351 11.931 3.655 1.00 59.09 224 SER A CA 1
ATOM 1678 C C . SER A 1 224 ? -15.280 12.971 4.265 1.00 59.09 224 SER A C 1
ATOM 1680 O O . SER A 1 224 ? -15.280 13.066 5.516 1.00 59.09 224 SER A O 1
#

Sequence (224 aa):
GTDNTDEQLATIENAIAAAITSRRLAPARVAAAATRVLTLARSLTPTIDSSKSDSDTPSENGLPEEAVVWEGDVAAVGRAFDVSAYAKEWLGEHGGGRYSVVRIDTVANIAVGTAPWGPFAEVEADPASPWAAAFSANPAVLFTEDDHPDLVLAAQSPVLVIGRDNHRHAFARAAIDRLRAERERVLVVDMGWPSDDRSYADIATFGASRLVGRALLELLGRRS

pLDDT: mean 82.08, std 20.03, range [27.92, 98.88]